Protein AF-A0A7J4V3K1-F1 (afdb_monomer)

Solvent-accessible surface area (backbone atoms only — not comparable to full-atom values): 13451 Å² total; per-residue (Å²): 104,57,49,49,58,25,70,27,52,32,51,39,50,81,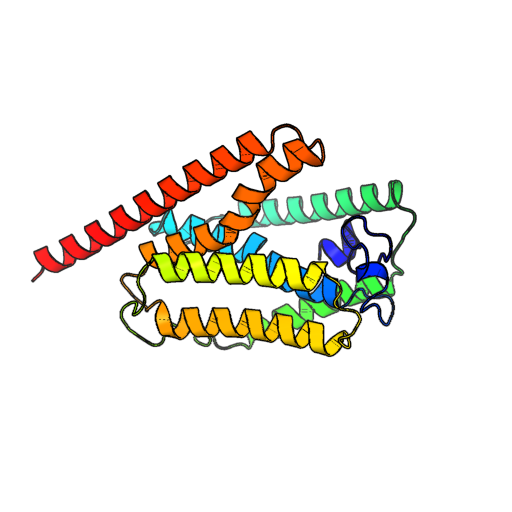36,88,87,42,65,65,32,36,61,47,39,48,54,96,66,27,22,45,46,58,44,52,50,49,50,51,44,43,53,44,61,73,45,48,42,54,54,51,53,47,36,54,75,40,59,84,50,66,89,47,76,90,58,52,79,67,53,47,51,50,52,52,51,50,51,52,51,49,45,51,50,43,27,54,50,40,58,72,77,40,92,71,73,82,54,72,66,55,48,51,47,44,54,49,52,54,52,51,51,52,58,48,58,72,69,51,66,91,63,78,72,50,45,76,35,62,55,46,77,57,63,41,67,59,31,19,49,48,22,28,50,52,44,49,49,48,49,53,56,61,74,59,42,59,74,95,48,59,44,73,56,54,45,48,50,54,49,50,53,53,50,49,53,51,50,48,46,18,65,28,40,19,67,41,94,29,52,42,36,50,35,28,22,55,42,14,42,49,43,54,58,41,63,42,21,44,50,38,26,74,76,67,66,42,78,62,27,44,57,52,19,52,51,52,50,52,50,43,53,50,48,38,53,48,16,45,53,53,53,51,52,55,54,51,54,56,63,77,75,108

Structure (mmCIF, N/CA/C/O backbone):
data_AF-A0A7J4V3K1-F1
#
_entry.id   AF-A0A7J4V3K1-F1
#
loop_
_atom_site.group_PDB
_atom_site.id
_atom_site.type_symbol
_atom_site.label_atom_id
_atom_site.label_alt_id
_atom_site.label_comp_id
_atom_site.label_asym_id
_atom_site.label_entity_id
_atom_site.label_seq_id
_atom_site.pdbx_PDB_ins_code
_atom_site.Cartn_x
_atom_site.Cartn_y
_atom_site.Cartn_z
_atom_site.occupancy
_atom_site.B_iso_or_equiv
_atom_site.auth_seq_id
_atom_site.auth_comp_id
_atom_site.auth_asym_id
_atom_site.auth_atom_id
_atom_site.pdbx_PDB_model_num
ATOM 1 N N . ILE A 1 1 ? -4.363 -1.398 -12.913 1.00 82.38 1 ILE A N 1
ATOM 2 C CA . ILE A 1 1 ? -4.770 -0.626 -14.115 1.00 82.38 1 ILE A CA 1
ATOM 3 C C . ILE A 1 1 ? -3.722 0.437 -14.377 1.00 82.38 1 ILE A C 1
ATOM 5 O O . ILE A 1 1 ? -3.035 0.308 -15.372 1.00 82.38 1 ILE A O 1
ATOM 9 N N . GLU A 1 2 ? -3.541 1.398 -13.469 1.00 88.12 2 GLU A N 1
ATOM 10 C CA . GLU A 1 2 ? -2.523 2.457 -13.564 1.00 88.12 2 GLU A CA 1
ATOM 11 C C . GLU A 1 2 ? -1.124 1.933 -13.934 1.00 88.12 2 GLU A C 1
ATOM 13 O O . GLU A 1 2 ? -0.605 2.293 -14.986 1.00 88.12 2 GLU A O 1
ATOM 18 N N . GLU A 1 3 ? -0.594 0.970 -13.176 1.00 89.56 3 GLU A N 1
ATOM 19 C CA . GLU A 1 3 ? 0.744 0.395 -13.408 1.00 89.56 3 GLU A CA 1
ATOM 20 C C . GLU A 1 3 ? 0.934 -0.333 -14.747 1.00 89.56 3 GLU A C 1
ATOM 22 O O . GLU A 1 3 ? 2.027 -0.355 -15.304 1.00 89.56 3 GLU A O 1
ATOM 27 N N . GLY A 1 4 ? -0.132 -0.920 -15.295 1.00 87.00 4 GLY A N 1
ATOM 28 C CA . GLY A 1 4 ? -0.081 -1.633 -16.576 1.00 87.00 4 GLY A CA 1
ATOM 29 C C . GLY A 1 4 ? -0.433 -0.761 -17.782 1.00 87.00 4 GLY A C 1
ATOM 30 O O . GLY A 1 4 ? -0.307 -1.218 -18.913 1.00 87.00 4 GLY A O 1
ATOM 31 N N . ILE A 1 5 ? -0.927 0.462 -17.562 1.00 86.31 5 ILE A N 1
ATOM 32 C CA . ILE A 1 5 ? -1.447 1.323 -18.634 1.00 86.31 5 ILE A CA 1
ATOM 33 C C . ILE A 1 5 ? -0.758 2.681 -18.645 1.00 86.31 5 ILE A C 1
ATOM 35 O O . ILE A 1 5 ? -0.146 3.039 -19.646 1.00 86.31 5 ILE A O 1
ATOM 39 N N . ALA A 1 6 ? -0.883 3.433 -17.552 1.00 87.25 6 ALA A N 1
ATOM 40 C CA . ALA A 1 6 ? -0.361 4.786 -17.455 1.00 87.25 6 ALA A CA 1
ATOM 41 C C . ALA A 1 6 ? 1.146 4.759 -17.179 1.00 87.25 6 ALA A C 1
ATOM 43 O O . ALA A 1 6 ? 1.929 5.219 -18.003 1.00 87.25 6 ALA A O 1
ATOM 44 N N . VAL A 1 7 ? 1.539 4.160 -16.055 1.00 87.81 7 VAL A N 1
ATOM 45 C CA . VAL A 1 7 ? 2.925 4.150 -15.558 1.00 87.81 7 VAL A CA 1
ATOM 46 C C . VAL A 1 7 ? 3.782 3.129 -16.317 1.00 87.81 7 VAL A C 1
ATOM 48 O O . VAL A 1 7 ? 4.956 3.363 -16.568 1.00 87.81 7 VAL A O 1
ATOM 51 N N . LYS A 1 8 ? 3.177 2.017 -16.761 1.00 91.31 8 LYS A N 1
ATOM 52 C CA . LYS A 1 8 ? 3.811 0.931 -17.540 1.00 91.31 8 LYS A CA 1
ATOM 53 C C . LYS A 1 8 ? 4.915 0.163 -16.790 1.00 91.31 8 LYS A C 1
ATOM 55 O O . LYS A 1 8 ? 5.574 -0.676 -17.402 1.00 91.31 8 LYS A O 1
ATOM 60 N N . SER A 1 9 ? 5.078 0.365 -15.480 1.00 93.56 9 SER A N 1
ATOM 61 C CA . SER A 1 9 ? 6.142 -0.245 -14.661 1.00 93.56 9 SER A CA 1
ATOM 62 C C . SER A 1 9 ? 6.096 -1.782 -14.614 1.00 93.56 9 SER A C 1
ATOM 64 O O . SER A 1 9 ? 7.093 -2.444 -14.324 1.00 93.56 9 SER A O 1
ATOM 66 N N . PHE A 1 10 ? 4.943 -2.385 -14.925 1.00 95.81 10 PHE A N 1
ATOM 67 C CA . PHE A 1 10 ? 4.811 -3.841 -15.030 1.00 95.81 10 PHE A CA 1
ATOM 68 C C . PHE A 1 10 ? 5.542 -4.423 -16.244 1.00 95.81 10 PHE A C 1
ATOM 70 O O . PHE A 1 10 ? 5.866 -5.610 -16.233 1.00 95.81 10 PHE A O 1
ATOM 77 N N . PHE A 1 11 ? 5.802 -3.607 -17.267 1.00 95.50 11 PHE A N 1
ATOM 78 C CA . PHE A 1 11 ? 6.317 -4.053 -18.561 1.00 95.50 11 PHE A CA 1
ATOM 79 C C . PHE A 1 11 ? 7.643 -3.388 -18.946 1.00 95.50 11 PHE A C 1
ATOM 81 O O . PHE A 1 11 ? 8.523 -4.053 -19.504 1.00 95.50 11 PHE A O 1
ATOM 88 N N . ASP A 1 12 ? 7.791 -2.098 -18.624 1.00 94.25 12 ASP A N 1
ATOM 89 C CA . ASP A 1 12 ? 8.990 -1.309 -18.893 1.00 94.25 12 ASP A CA 1
ATOM 90 C C . ASP A 1 12 ? 10.147 -1.779 -17.994 1.00 94.25 12 ASP A C 1
ATOM 92 O O . ASP A 1 12 ? 10.073 -1.591 -16.778 1.00 94.25 12 ASP A O 1
ATOM 96 N N . PRO A 1 13 ? 11.209 -2.409 -18.531 1.00 94.75 13 PRO A N 1
ATOM 97 C CA . PRO A 1 13 ? 12.359 -2.817 -17.724 1.00 94.75 13 PRO A CA 1
ATOM 98 C C . PRO A 1 13 ? 13.195 -1.628 -17.230 1.00 94.75 13 PRO A C 1
ATOM 100 O O . PRO A 1 13 ? 13.975 -1.790 -16.297 1.00 94.75 13 PRO A O 1
ATOM 103 N N . ALA A 1 14 ? 13.046 -0.449 -17.841 1.00 93.81 14 ALA A N 1
ATOM 104 C CA . ALA A 1 14 ? 13.778 0.765 -17.500 1.00 93.81 14 ALA A CA 1
ATOM 105 C C . ALA A 1 14 ? 12.979 1.702 -16.578 1.00 93.81 14 ALA A C 1
ATOM 107 O O . ALA A 1 14 ? 13.373 2.855 -16.385 1.00 93.81 14 ALA A O 1
ATOM 108 N N . TRP A 1 15 ? 11.868 1.231 -15.993 1.00 92.81 15 TRP A N 1
ATOM 109 C CA . TRP A 1 15 ? 11.114 2.024 -15.027 1.00 92.81 15 TRP A CA 1
ATOM 110 C C . TRP A 1 15 ? 12.007 2.434 -13.849 1.00 92.81 15 TRP A C 1
ATOM 112 O O . TRP A 1 15 ? 12.685 1.601 -13.246 1.00 92.81 15 TRP A O 1
ATOM 122 N N . VAL A 1 16 ? 11.984 3.726 -13.513 1.00 90.06 16 VAL A N 1
ATOM 123 C CA . VAL A 1 16 ? 12.954 4.370 -12.608 1.00 90.06 16 VAL A CA 1
ATOM 124 C C . VAL A 1 16 ? 13.034 3.724 -11.219 1.00 90.06 16 VAL A C 1
ATOM 126 O O . VAL A 1 16 ? 14.105 3.708 -10.617 1.00 90.06 16 VAL A O 1
ATOM 129 N N . ASP A 1 17 ? 11.938 3.135 -10.738 1.00 90.88 17 ASP A N 1
ATOM 130 C CA . ASP A 1 17 ? 11.872 2.529 -9.402 1.00 90.88 17 ASP A CA 1
ATOM 131 C C . ASP A 1 17 ? 12.264 1.041 -9.363 1.00 90.88 17 ASP A C 1
ATOM 133 O O . ASP A 1 17 ? 12.324 0.454 -8.283 1.00 90.88 17 ASP A O 1
ATOM 137 N N . LEU A 1 18 ? 12.515 0.399 -10.513 1.00 92.12 18 LEU A N 1
ATOM 138 C CA . LEU A 1 18 ? 12.801 -1.042 -10.556 1.00 92.12 18 LEU A CA 1
ATOM 139 C C . LEU A 1 18 ? 14.194 -1.391 -10.032 1.00 92.12 18 LEU A C 1
ATOM 141 O O . LEU A 1 18 ? 14.367 -2.416 -9.367 1.00 92.12 18 LEU A O 1
ATOM 145 N N . GLY A 1 19 ? 15.205 -0.593 -10.386 1.00 92.50 19 GLY A N 1
ATOM 146 C CA . GLY A 1 19 ? 16.603 -0.983 -10.205 1.00 92.50 19 GLY A CA 1
ATOM 147 C C . GLY A 1 19 ? 16.873 -2.377 -10.791 1.00 92.50 19 GLY A C 1
ATOM 148 O O . GLY A 1 19 ? 16.511 -2.666 -11.930 1.00 92.50 19 GLY A O 1
ATOM 149 N N . ALA A 1 20 ? 17.449 -3.277 -9.988 1.00 93.88 20 ALA A N 1
ATOM 150 C CA . ALA A 1 20 ? 17.756 -4.652 -10.400 1.00 93.88 20 ALA A CA 1
ATOM 151 C C . ALA A 1 20 ? 16.515 -5.499 -10.772 1.00 93.88 20 ALA A C 1
ATOM 153 O O . ALA A 1 20 ? 16.644 -6.508 -11.464 1.00 93.88 20 ALA A O 1
ATOM 154 N N . LEU A 1 21 ? 15.300 -5.096 -10.374 1.00 94.62 21 LEU A N 1
ATOM 155 C CA . LEU A 1 21 ? 14.055 -5.797 -10.727 1.00 94.62 21 LEU A CA 1
ATOM 156 C C . LEU A 1 21 ? 13.664 -5.662 -12.207 1.00 94.62 21 LEU A C 1
ATOM 158 O O . LEU A 1 21 ? 12.779 -6.388 -12.662 1.00 94.62 21 LEU A O 1
ATOM 162 N N . GLY A 1 22 ? 14.306 -4.760 -12.958 1.00 93.50 22 GLY A N 1
ATOM 163 C CA . GLY A 1 22 ? 14.157 -4.682 -14.415 1.00 93.50 22 GLY A CA 1
ATOM 164 C C . GLY A 1 22 ? 14.747 -5.896 -15.138 1.00 93.50 22 GLY A C 1
ATOM 165 O O . GLY A 1 22 ? 14.347 -6.213 -16.257 1.00 93.50 22 GLY A O 1
ATOM 166 N N . GLU A 1 23 ? 15.651 -6.621 -14.478 1.00 94.62 23 GLU A N 1
ATOM 167 C CA . GLU A 1 23 ? 16.253 -7.858 -14.979 1.00 94.62 23 GLU A CA 1
ATOM 168 C C . GLU A 1 23 ? 15.801 -9.062 -14.141 1.00 94.62 23 GLU A C 1
ATOM 170 O O . GLU A 1 23 ? 15.303 -10.064 -14.668 1.00 94.62 23 GLU A O 1
ATOM 175 N N . TYR A 1 24 ? 15.909 -8.955 -12.813 1.00 95.88 24 TYR A N 1
ATOM 176 C CA . TYR A 1 24 ? 15.536 -10.018 -11.890 1.00 95.88 24 TYR A CA 1
ATOM 177 C C . TYR A 1 24 ? 14.020 -10.238 -11.846 1.00 95.88 24 TYR A C 1
ATOM 179 O O . TYR A 1 24 ? 13.236 -9.383 -11.436 1.00 95.88 24 TYR A O 1
ATOM 187 N N . GLY A 1 25 ? 13.599 -11.452 -12.202 1.00 94.25 25 GLY A N 1
ATOM 188 C CA . GLY A 1 25 ? 12.188 -11.830 -12.196 1.00 94.25 25 GLY A CA 1
ATOM 189 C C . GLY A 1 25 ? 11.398 -11.321 -13.394 1.00 94.25 25 GLY A C 1
ATOM 190 O O . GLY A 1 25 ? 10.164 -11.343 -13.363 1.00 94.25 25 GLY A O 1
ATOM 191 N N . ARG A 1 26 ? 12.091 -10.907 -14.458 1.00 95.75 26 ARG A N 1
ATOM 192 C CA . ARG A 1 26 ? 11.467 -10.552 -15.723 1.00 95.75 26 ARG A CA 1
ATOM 193 C C . ARG A 1 26 ? 11.243 -11.785 -16.600 1.00 95.75 26 ARG A C 1
ATOM 195 O O . ARG A 1 26 ? 12.179 -12.501 -16.940 1.00 95.75 26 ARG A O 1
ATOM 202 N N . LEU A 1 27 ? 9.994 -12.036 -16.992 1.00 96.69 27 LEU A N 1
ATOM 203 C CA . LEU A 1 27 ? 9.629 -13.146 -17.884 1.00 96.69 27 LEU A CA 1
ATOM 204 C C . LEU A 1 27 ? 8.417 -12.763 -18.739 1.00 96.69 27 LEU A C 1
ATOM 206 O O . LEU A 1 27 ? 7.484 -12.148 -18.232 1.00 96.69 27 LEU A O 1
ATOM 210 N N . PHE A 1 28 ? 8.413 -13.139 -20.022 1.00 95.00 28 PHE A N 1
ATOM 211 C CA . PHE A 1 28 ? 7.363 -12.762 -20.989 1.00 95.00 28 PHE A CA 1
ATOM 212 C C . PHE A 1 28 ? 7.085 -11.257 -21.024 1.00 95.00 28 PHE A C 1
ATOM 214 O O . PHE A 1 28 ? 5.944 -10.821 -21.109 1.00 95.00 28 PHE A O 1
ATOM 221 N N . GLU A 1 29 ? 8.153 -10.473 -20.922 1.00 95.00 29 GLU A N 1
ATOM 222 C CA . GLU A 1 29 ? 8.091 -9.016 -20.873 1.00 95.00 29 GLU A CA 1
ATOM 223 C C . GLU A 1 29 ? 7.407 -8.396 -19.653 1.00 95.00 29 GLU A C 1
ATOM 225 O O . GLU A 1 29 ? 7.115 -7.207 -19.656 1.00 95.00 29 GLU A O 1
ATOM 230 N N . VAL A 1 30 ? 7.208 -9.178 -18.591 1.00 96.06 30 VAL A N 1
ATOM 231 C CA . VAL A 1 30 ? 6.605 -8.716 -17.340 1.00 96.06 30 VAL A CA 1
ATOM 232 C C . VAL A 1 30 ? 7.632 -8.746 -16.218 1.00 96.06 30 VAL A C 1
ATOM 234 O O . VAL A 1 30 ? 8.289 -9.767 -16.003 1.00 96.06 30 VAL A O 1
ATOM 237 N N . ASN A 1 31 ? 7.721 -7.655 -15.463 1.00 96.69 31 ASN A N 1
ATOM 238 C CA . ASN A 1 31 ? 8.520 -7.541 -14.245 1.00 96.69 31 ASN A CA 1
ATOM 239 C C . ASN A 1 31 ? 7.750 -8.216 -13.093 1.00 96.69 31 ASN A C 1
ATOM 241 O O . ASN A 1 31 ? 7.019 -7.551 -12.358 1.00 96.69 31 ASN A O 1
ATOM 245 N N . TRP A 1 32 ? 7.806 -9.548 -12.962 1.00 96.88 32 TRP A N 1
ATOM 246 C CA . TRP A 1 32 ? 6.853 -10.301 -12.127 1.00 96.88 32 TRP A CA 1
ATOM 247 C C . TRP A 1 32 ? 6.971 -10.024 -10.632 1.00 96.88 32 TRP A C 1
ATOM 249 O O . TRP A 1 32 ? 5.950 -9.857 -9.965 1.00 96.88 32 TRP A O 1
ATOM 259 N N . VAL A 1 33 ? 8.195 -9.977 -10.101 1.00 96.75 33 VAL A N 1
ATOM 260 C CA . VAL A 1 33 ? 8.427 -9.725 -8.667 1.00 96.75 33 VAL A CA 1
ATOM 261 C C . VAL A 1 33 ? 7.880 -8.350 -8.293 1.00 96.75 33 VAL A C 1
ATOM 263 O O . VAL A 1 3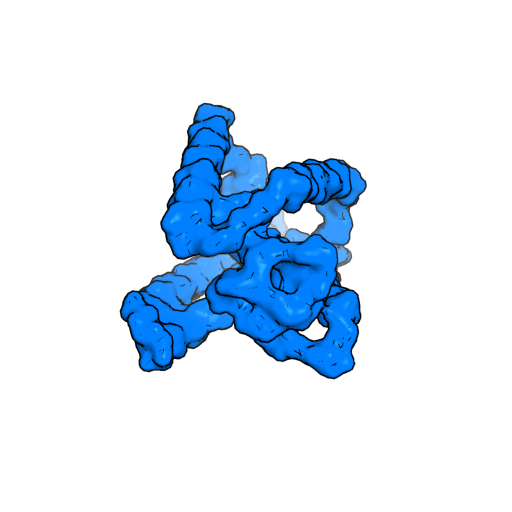3 ? 7.098 -8.236 -7.3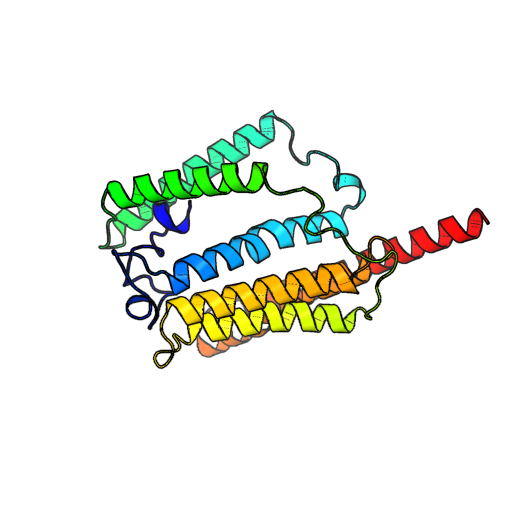48 1.00 96.75 33 VAL A O 1
ATOM 266 N N . TRP A 1 34 ? 8.204 -7.341 -9.105 1.00 96.88 34 TRP A N 1
ATOM 267 C CA . TRP A 1 34 ? 7.673 -5.987 -8.991 1.00 96.88 34 TRP A CA 1
ATOM 268 C C . TRP A 1 34 ? 6.148 -5.957 -9.103 1.00 96.88 34 TRP A C 1
ATOM 270 O O . TRP A 1 34 ? 5.478 -5.493 -8.188 1.00 96.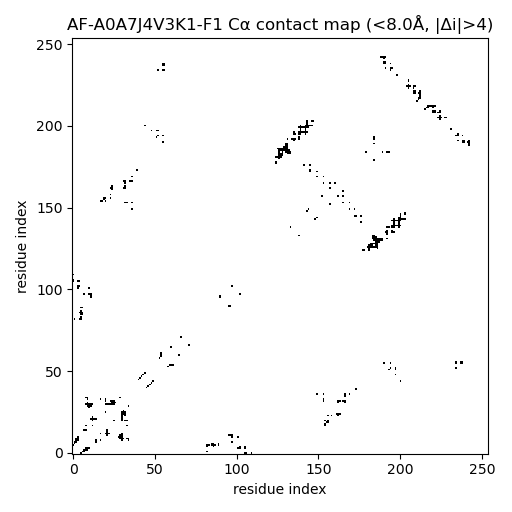88 34 TRP A O 1
ATOM 280 N N . SER A 1 35 ? 5.582 -6.529 -10.168 1.00 96.38 35 SER A N 1
ATOM 281 C CA . SER A 1 35 ? 4.139 -6.494 -10.445 1.00 96.38 35 SER A CA 1
ATOM 282 C C . SER A 1 35 ? 3.313 -7.107 -9.316 1.00 96.38 35 SER A C 1
ATOM 284 O O . SER A 1 35 ? 2.273 -6.573 -8.917 1.00 96.38 35 SER A O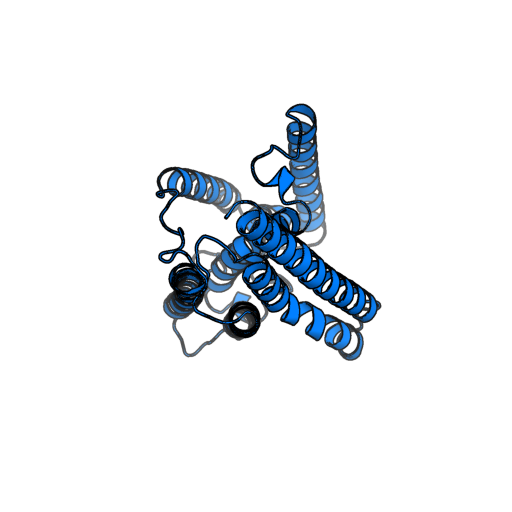 1
ATOM 286 N N . VAL A 1 36 ? 3.781 -8.231 -8.769 1.00 96.31 36 VAL A N 1
ATOM 287 C CA . VAL A 1 36 ? 3.129 -8.899 -7.644 1.00 96.31 36 VAL A CA 1
ATOM 288 C C . VAL A 1 36 ? 3.254 -8.074 -6.366 1.00 96.31 36 VAL A C 1
ATOM 290 O O . VAL A 1 36 ? 2.250 -7.858 -5.680 1.00 96.31 36 VAL A O 1
ATOM 293 N N . TRP A 1 37 ? 4.459 -7.599 -6.046 1.00 96.19 37 TRP A N 1
ATOM 294 C CA . TRP A 1 37 ? 4.686 -6.798 -4.849 1.00 96.19 37 TRP A CA 1
ATOM 295 C C . TRP A 1 37 ? 3.894 -5.487 -4.883 1.00 96.19 37 TRP A C 1
ATOM 297 O O . TRP A 1 37 ? 3.192 -5.194 -3.919 1.00 96.19 37 TRP A O 1
ATOM 307 N N . LEU A 1 38 ? 3.895 -4.757 -6.003 1.00 95.50 38 LEU A N 1
ATOM 308 C CA . LEU A 1 38 ? 3.111 -3.530 -6.174 1.00 95.50 38 LEU A CA 1
ATOM 309 C C . LEU A 1 38 ? 1.608 -3.777 -6.098 1.00 95.50 38 LEU A C 1
ATOM 311 O O . LEU A 1 38 ? 0.874 -2.969 -5.535 1.00 95.50 38 LEU A O 1
ATOM 315 N N . THR A 1 39 ? 1.126 -4.913 -6.604 1.00 95.81 39 THR A N 1
ATOM 316 C CA . THR A 1 39 ? -0.290 -5.274 -6.453 1.00 95.81 39 THR A CA 1
ATOM 317 C C . THR A 1 39 ? -0.653 -5.451 -4.975 1.00 95.81 39 THR A C 1
ATOM 319 O O . THR A 1 39 ? -1.664 -4.907 -4.520 1.00 95.81 39 THR A O 1
ATOM 322 N N . ILE A 1 40 ? 0.184 -6.155 -4.199 1.00 95.25 40 ILE A N 1
ATOM 323 C CA . ILE A 1 40 ? 0.020 -6.266 -2.739 1.00 95.25 40 ILE A CA 1
ATOM 324 C C . ILE A 1 40 ? 0.083 -4.873 -2.106 1.00 95.25 40 ILE A C 1
ATOM 326 O O . ILE A 1 40 ? -0.816 -4.502 -1.346 1.00 95.25 40 ILE A O 1
ATOM 330 N N . PHE A 1 41 ? 1.100 -4.091 -2.461 1.00 95.56 41 PHE A N 1
ATOM 331 C CA . PHE A 1 41 ? 1.349 -2.754 -1.950 1.00 95.56 41 PHE A CA 1
ATOM 332 C C . PHE A 1 41 ? 0.138 -1.840 -2.137 1.00 95.56 41 PHE A C 1
ATOM 334 O O . PHE A 1 41 ? -0.392 -1.335 -1.153 1.00 95.56 41 PHE A O 1
ATOM 341 N N . HIS A 1 42 ? -0.381 -1.682 -3.355 1.00 95.31 42 HIS A N 1
ATOM 342 C CA . HIS A 1 42 ? -1.541 -0.826 -3.609 1.00 95.31 42 HIS A CA 1
ATOM 343 C C . HIS A 1 42 ? -2.808 -1.344 -2.933 1.00 95.31 42 HIS A C 1
ATOM 345 O O . HIS A 1 42 ? -3.587 -0.554 -2.393 1.00 95.31 42 HIS A O 1
ATOM 351 N N . SER A 1 43 ? -3.011 -2.667 -2.900 1.00 94.19 43 SER A N 1
ATOM 352 C CA . SER A 1 43 ? -4.162 -3.247 -2.201 1.00 94.19 43 SER A CA 1
ATOM 353 C C . SER A 1 43 ? -4.150 -2.914 -0.704 1.00 94.19 43 SER A C 1
ATOM 355 O O . SER A 1 43 ? -5.196 -2.613 -0.121 1.00 94.19 43 SER A O 1
ATOM 357 N N . MET A 1 44 ? -2.966 -2.909 -0.085 1.00 94.44 44 MET A N 1
ATOM 358 C CA . MET A 1 44 ? -2.781 -2.663 1.339 1.00 94.44 44 MET A CA 1
ATOM 359 C C . MET A 1 44 ? -2.713 -1.166 1.659 1.00 94.44 44 MET A C 1
ATOM 361 O O . MET A 1 44 ? -3.494 -0.685 2.475 1.00 94.44 44 MET A O 1
ATOM 365 N N . ILE A 1 45 ? -1.796 -0.441 1.021 1.00 94.62 45 ILE A N 1
ATOM 366 C CA . ILE A 1 45 ? -1.389 0.930 1.353 1.00 94.62 45 ILE A CA 1
ATOM 367 C C . ILE A 1 45 ? -2.281 1.969 0.684 1.00 94.62 45 ILE A C 1
ATOM 369 O O . ILE A 1 45 ? -2.711 2.903 1.349 1.00 94.62 45 ILE A O 1
ATOM 373 N N . SER A 1 46 ? -2.587 1.815 -0.605 1.00 93.00 46 SER A N 1
ATOM 374 C CA . SER A 1 46 ? -3.347 2.825 -1.360 1.00 93.00 46 SER A CA 1
ATOM 375 C C . SER A 1 46 ? -4.863 2.652 -1.235 1.00 93.00 46 SER A C 1
ATOM 377 O O . SER A 1 46 ? -5.606 3.602 -1.461 1.00 93.00 46 SER A O 1
ATOM 379 N N . ILE A 1 47 ? -5.334 1.454 -0.870 1.00 94.12 47 ILE A N 1
ATOM 380 C CA . ILE A 1 47 ? -6.768 1.132 -0.806 1.00 94.12 47 ILE A CA 1
ATOM 381 C C . ILE A 1 47 ? -7.200 0.801 0.624 1.00 94.12 47 ILE A C 1
ATOM 383 O O . ILE A 1 47 ? -7.952 1.557 1.243 1.00 94.12 47 ILE A O 1
ATOM 387 N N . SER A 1 48 ? -6.740 -0.328 1.170 1.00 94.88 48 SER A N 1
ATOM 388 C CA . SER A 1 48 ? -7.265 -0.846 2.441 1.00 94.88 48 SER A CA 1
ATOM 389 C C . SER A 1 48 ? -6.945 0.065 3.625 1.00 94.88 48 SER A C 1
ATOM 391 O O . SER A 1 48 ? -7.785 0.260 4.505 1.00 94.88 48 SER A O 1
ATOM 393 N N . LEU A 1 49 ? -5.744 0.640 3.652 1.00 96.62 49 LEU A N 1
ATOM 394 C CA . LEU A 1 49 ? -5.283 1.476 4.749 1.00 96.62 49 LEU A CA 1
ATOM 395 C C . LEU A 1 49 ? -6.043 2.816 4.851 1.00 96.62 49 LEU A C 1
ATOM 397 O O . LEU A 1 49 ? -6.537 3.097 5.946 1.00 96.62 49 LEU A O 1
ATOM 401 N N . PRO A 1 50 ? -6.242 3.605 3.773 1.00 95.25 50 PRO A N 1
ATOM 402 C CA . PRO A 1 50 ? -7.100 4.788 3.806 1.00 95.25 50 PRO A CA 1
ATOM 403 C C . PRO A 1 50 ? -8.527 4.478 4.256 1.00 95.25 50 PRO A C 1
ATOM 405 O O . PRO A 1 50 ? -9.072 5.196 5.093 1.00 95.25 50 PRO A O 1
ATOM 408 N N . ILE A 1 51 ? -9.118 3.378 3.773 1.00 95.00 51 ILE A N 1
ATOM 409 C CA . ILE A 1 51 ? -10.462 2.944 4.186 1.00 95.00 51 ILE A CA 1
ATOM 410 C C . ILE A 1 51 ? -10.488 2.625 5.688 1.00 95.00 51 ILE A C 1
ATOM 412 O O . ILE A 1 51 ? -11.391 3.064 6.406 1.00 95.00 51 ILE A O 1
ATOM 416 N N . LEU A 1 52 ? -9.481 1.901 6.188 1.00 95.38 52 LEU A N 1
ATOM 417 C CA . LEU A 1 52 ? -9.343 1.588 7.610 1.00 95.38 52 LEU A CA 1
ATOM 418 C C . LEU A 1 52 ? -9.212 2.861 8.456 1.00 95.38 52 LEU A C 1
ATOM 420 O O . LEU A 1 52 ? -9.929 3.015 9.446 1.00 95.38 52 LEU A O 1
ATOM 424 N N . MET A 1 53 ? -8.319 3.775 8.072 1.00 96.50 53 MET A N 1
ATOM 425 C CA . MET A 1 53 ? -8.091 5.038 8.777 1.00 96.50 53 MET A CA 1
ATOM 426 C C . MET A 1 53 ? -9.342 5.921 8.771 1.00 96.50 53 MET A C 1
ATOM 428 O O . MET A 1 53 ? -9.703 6.470 9.813 1.00 96.50 53 MET A O 1
ATOM 432 N N . LEU A 1 54 ? -10.060 5.996 7.647 1.00 95.69 54 LEU A N 1
ATOM 433 C CA . LEU A 1 54 ? -11.327 6.717 7.550 1.00 95.69 54 LEU A CA 1
ATOM 434 C C . LEU A 1 54 ? -12.383 6.116 8.485 1.00 95.69 54 LEU A C 1
ATOM 436 O O . LEU A 1 54 ? -13.032 6.845 9.234 1.00 95.69 54 LEU A O 1
ATOM 440 N N . GLY A 1 55 ? -12.517 4.787 8.508 1.00 94.31 55 GLY A N 1
ATOM 441 C CA . GLY A 1 55 ? -13.431 4.089 9.414 1.00 94.31 55 GLY A CA 1
ATOM 442 C C . GLY A 1 55 ? -13.059 4.238 10.894 1.00 94.31 55 GLY A C 1
ATOM 443 O O . GLY A 1 55 ? -13.919 4.110 11.771 1.00 94.31 55 GLY A O 1
ATOM 444 N N . LEU A 1 56 ? -11.791 4.504 11.209 1.00 95.00 56 LEU A N 1
ATOM 445 C CA . LEU A 1 56 ? -11.343 4.838 12.561 1.00 95.00 56 LEU A CA 1
ATOM 446 C C . LEU A 1 56 ? -11.631 6.298 12.920 1.00 95.00 56 LEU A C 1
ATOM 448 O O . LEU A 1 56 ? -11.995 6.551 14.062 1.00 95.00 56 LEU A O 1
ATOM 452 N N . TRP A 1 57 ? -11.531 7.234 11.976 1.00 95.19 57 TRP A N 1
ATOM 453 C CA . TRP A 1 57 ? -11.874 8.644 12.188 1.00 95.19 57 TRP A CA 1
ATOM 454 C C . TRP A 1 57 ? -13.380 8.871 12.321 1.00 95.19 57 TRP A C 1
ATOM 456 O O . TRP A 1 57 ? -13.835 9.520 13.271 1.00 95.19 57 TRP A O 1
ATOM 466 N N . TYR A 1 58 ? -14.151 8.262 11.422 1.00 92.88 58 TYR A N 1
ATOM 467 C CA . TYR A 1 58 ? -15.595 8.431 11.295 1.00 92.88 58 TYR A CA 1
ATOM 468 C C . TYR A 1 58 ? -16.319 7.076 11.379 1.00 92.88 58 TYR A C 1
ATOM 470 O O . TYR A 1 58 ? -16.816 6.575 10.370 1.00 92.88 58 TYR A O 1
ATOM 478 N N . PRO A 1 59 ? -16.442 6.463 12.576 1.00 88.75 59 PRO A N 1
ATOM 479 C CA . PRO A 1 59 ? -17.082 5.156 12.739 1.00 88.75 59 PRO A CA 1
ATOM 480 C C . PRO A 1 59 ? -18.508 5.074 12.186 1.00 88.75 59 PRO A C 1
ATOM 482 O O . PRO A 1 59 ? -18.910 4.011 11.720 1.00 88.75 59 PRO A O 1
ATOM 485 N N . ARG A 1 60 ? -19.247 6.193 12.193 1.00 88.38 60 ARG A N 1
ATOM 486 C CA . ARG A 1 60 ? -20.601 6.290 11.628 1.00 88.38 60 ARG A CA 1
ATOM 487 C C . ARG A 1 60 ? -20.645 5.947 10.135 1.00 88.38 60 ARG A C 1
ATOM 489 O O . ARG A 1 60 ? -21.618 5.365 9.686 1.00 88.38 60 ARG A O 1
ATOM 496 N N . LEU A 1 61 ? -19.579 6.237 9.389 1.00 89.38 61 LEU A N 1
ATOM 497 C CA . LEU A 1 61 ? -19.535 6.043 7.938 1.00 89.38 61 LEU A CA 1
ATOM 498 C C . LEU A 1 61 ? -19.145 4.616 7.513 1.00 89.38 61 LEU A C 1
ATOM 500 O O . LEU A 1 61 ? -19.132 4.327 6.324 1.00 89.38 61 LEU A O 1
ATOM 504 N N . ARG A 1 62 ? -18.823 3.701 8.444 1.00 83.88 62 ARG A N 1
ATOM 505 C CA . ARG A 1 62 ? -18.275 2.364 8.111 1.00 83.88 62 ARG A CA 1
ATOM 506 C C . ARG A 1 62 ? -19.176 1.512 7.218 1.00 83.88 62 ARG A C 1
ATOM 508 O O . ARG A 1 62 ? -18.662 0.708 6.450 1.00 83.88 62 ARG A O 1
ATOM 515 N N . ASN A 1 63 ? -20.489 1.672 7.351 1.00 84.75 63 ASN A N 1
ATOM 516 C CA . ASN A 1 63 ? -21.490 0.897 6.614 1.00 84.75 63 ASN A CA 1
ATOM 517 C C . ASN A 1 63 ? -22.316 1.777 5.664 1.00 84.75 63 ASN A C 1
ATOM 519 O O . ASN A 1 63 ? -23.345 1.336 5.156 1.00 84.75 63 ASN A O 1
ATOM 523 N N . GLU A 1 64 ? -21.890 3.022 5.446 1.00 88.44 64 GLU A N 1
ATOM 524 C CA . GLU A 1 64 ? -22.596 3.988 4.610 1.00 88.44 64 GLU A CA 1
ATOM 525 C C . GLU A 1 64 ? -21.802 4.249 3.325 1.00 88.44 64 GLU A C 1
ATOM 527 O O . GLU A 1 64 ? -20.569 4.242 3.311 1.00 88.44 64 GLU A O 1
ATOM 532 N N . SER A 1 65 ? -22.508 4.495 2.220 1.00 88.94 65 SER A N 1
ATOM 533 C CA . SER A 1 65 ? -21.857 4.964 0.997 1.00 88.94 65 SER A CA 1
ATOM 534 C C . SER A 1 65 ? -21.372 6.392 1.213 1.00 88.94 65 SER A C 1
ATOM 536 O O . SER A 1 65 ? -22.186 7.298 1.368 1.00 88.94 65 SER A O 1
ATOM 538 N N . ILE A 1 66 ? -20.053 6.596 1.191 1.00 90.44 66 ILE A N 1
ATOM 539 C CA . ILE A 1 66 ? -19.439 7.924 1.364 1.00 90.44 66 ILE A CA 1
ATOM 540 C C . ILE A 1 66 ? -19.849 8.864 0.224 1.00 90.44 66 ILE A C 1
ATOM 542 O O . ILE A 1 66 ? -20.081 10.050 0.437 1.00 90.44 66 ILE A O 1
ATOM 546 N N . LEU A 1 67 ? -19.936 8.326 -0.994 1.00 93.00 67 LEU A N 1
ATOM 547 C CA . LEU A 1 67 ? -20.303 9.079 -2.186 1.00 93.00 67 LEU A CA 1
ATOM 548 C C . LEU A 1 67 ? -21.744 8.777 -2.585 1.00 93.00 67 LEU A C 1
ATOM 550 O O . LEU A 1 67 ? -22.195 7.628 -2.578 1.00 93.00 67 LEU A O 1
ATOM 554 N N . THR A 1 68 ? -22.458 9.810 -3.018 1.00 94.81 68 THR A N 1
ATOM 555 C CA . THR A 1 68 ? -23.710 9.638 -3.759 1.00 94.81 68 THR A CA 1
ATOM 556 C C . THR A 1 68 ? -23.435 9.007 -5.128 1.00 94.81 68 THR A C 1
ATOM 558 O O . THR A 1 68 ? -22.327 9.085 -5.662 1.00 94.81 68 THR A O 1
ATOM 561 N N . LYS A 1 69 ? -24.462 8.437 -5.771 1.00 94.62 69 LYS A N 1
ATOM 562 C CA . LYS A 1 69 ? -24.339 7.865 -7.128 1.00 94.62 69 LYS A CA 1
ATOM 563 C C . LYS A 1 69 ? -23.806 8.875 -8.158 1.00 94.62 69 LYS A C 1
ATOM 565 O O . LYS A 1 69 ? -23.101 8.495 -9.088 1.00 94.62 69 LYS A O 1
ATOM 570 N N . GLY A 1 70 ? -24.160 10.157 -8.018 1.00 96.94 70 GLY A N 1
ATOM 571 C CA . GLY A 1 70 ? -23.661 11.233 -8.881 1.00 96.94 70 GLY A CA 1
ATOM 572 C C . GLY A 1 70 ? -22.167 11.483 -8.682 1.00 96.94 70 GLY A C 1
ATOM 573 O O . GLY A 1 70 ? -21.413 11.457 -9.650 1.00 96.94 70 GLY A O 1
ATOM 574 N N . GLN A 1 71 ? -21.739 11.633 -7.427 1.00 96.69 71 GLN A N 1
ATOM 575 C CA . GLN A 1 71 ? -20.329 11.824 -7.074 1.00 96.69 71 GLN A CA 1
ATOM 576 C C . GLN A 1 71 ? -19.471 10.618 -7.461 1.00 96.69 71 GLN A C 1
ATOM 578 O O . GLN A 1 71 ? -18.380 10.796 -7.983 1.00 96.69 71 GLN A O 1
ATOM 583 N N . PHE A 1 72 ? -19.974 9.395 -7.279 1.00 94.94 72 PHE A N 1
ATOM 584 C CA . PHE A 1 72 ? -19.254 8.188 -7.682 1.00 94.94 72 PHE A CA 1
ATOM 585 C C . PHE A 1 72 ? -18.999 8.150 -9.196 1.00 94.94 72 PHE A C 1
ATOM 587 O O . PHE A 1 72 ? -17.891 7.843 -9.626 1.00 94.94 72 PHE A O 1
ATOM 594 N N . ARG A 1 73 ? -19.995 8.527 -10.014 1.00 96.69 73 ARG A N 1
ATOM 595 C CA . ARG A 1 73 ? -19.807 8.657 -11.469 1.00 96.69 73 ARG A CA 1
ATOM 596 C C . ARG A 1 73 ? -18.779 9.729 -11.818 1.00 96.69 73 ARG A C 1
ATOM 598 O O . ARG A 1 73 ? -17.940 9.484 -12.674 1.00 96.69 73 ARG A O 1
ATOM 605 N N . LEU A 1 74 ? -18.824 10.881 -11.146 1.00 97.25 74 LEU A N 1
ATOM 606 C CA . LEU A 1 74 ? -17.845 11.951 -11.346 1.00 97.25 74 LEU A CA 1
ATOM 607 C C . LEU A 1 74 ? -16.420 11.480 -11.030 1.00 97.25 74 LEU A C 1
ATOM 609 O O . LEU A 1 74 ? -15.536 11.668 -11.855 1.00 97.25 74 LEU A O 1
ATOM 613 N N . VAL A 1 75 ? -16.206 10.820 -9.887 1.00 95.44 75 VAL A N 1
ATOM 614 C CA . VAL A 1 75 ? -14.903 10.234 -9.526 1.00 95.44 75 VAL A CA 1
ATOM 615 C C . VAL A 1 75 ? -14.459 9.208 -10.569 1.00 95.44 75 VAL A C 1
ATOM 617 O O . VAL A 1 75 ? -13.295 9.200 -10.950 1.00 95.44 75 VAL A O 1
ATOM 620 N N . GLY A 1 76 ? -15.382 8.394 -11.090 1.00 94.50 76 GLY A N 1
ATOM 621 C CA . GLY A 1 76 ? -15.097 7.473 -12.191 1.00 94.50 76 GLY A CA 1
ATOM 622 C C . GLY A 1 76 ? -14.626 8.182 -13.465 1.00 94.50 76 GLY A C 1
ATOM 623 O O . GLY A 1 76 ? -13.652 7.749 -14.072 1.00 94.50 76 GLY A O 1
ATOM 624 N N . TYR A 1 77 ? -15.267 9.288 -13.856 1.00 96.44 77 TYR A N 1
ATOM 625 C CA . TYR A 1 77 ? -14.820 10.081 -15.006 1.00 96.44 77 TYR A CA 1
ATOM 626 C C . TYR A 1 77 ? -13.465 10.742 -14.763 1.00 96.44 77 TYR A C 1
ATOM 628 O O . TYR A 1 77 ? -12.612 10.688 -15.642 1.00 96.44 77 TYR A O 1
ATOM 636 N N . LEU A 1 78 ? -13.246 11.314 -13.575 1.00 96.06 78 LEU A N 1
ATOM 637 C CA . LEU A 1 78 ? -11.956 11.897 -13.203 1.00 96.06 78 LEU A CA 1
ATOM 638 C C . LEU A 1 78 ? -10.843 10.850 -13.247 1.00 96.06 78 LEU A C 1
ATOM 640 O O . LEU A 1 78 ? -9.793 11.129 -13.804 1.00 96.06 78 LEU A O 1
ATOM 644 N N . PHE A 1 79 ? -11.096 9.636 -12.755 1.00 92.88 79 PHE A N 1
ATOM 645 C CA . PHE A 1 79 ? -10.150 8.525 -12.846 1.00 92.88 79 PHE A CA 1
ATOM 646 C C . PHE A 1 79 ? -9.811 8.161 -14.299 1.00 92.88 79 PHE A C 1
ATOM 648 O O . PHE A 1 79 ? -8.651 7.955 -14.629 1.00 92.88 79 PHE A O 1
ATOM 655 N N . VAL A 1 80 ? -10.801 8.106 -15.197 1.00 93.00 80 VAL A N 1
ATOM 656 C CA . VAL A 1 80 ? -10.541 7.824 -16.621 1.00 93.00 80 VAL A CA 1
ATOM 657 C C . VAL A 1 80 ? -9.731 8.946 -17.275 1.00 93.00 80 VAL A C 1
ATOM 659 O O . VAL A 1 80 ? -8.808 8.659 -18.035 1.00 93.00 80 VAL A O 1
ATOM 662 N N . ILE A 1 81 ? -10.064 10.206 -16.981 1.00 94.62 81 ILE A N 1
ATOM 663 C CA . ILE A 1 81 ? -9.334 11.377 -17.487 1.00 94.62 81 ILE A CA 1
ATOM 664 C C . ILE A 1 81 ? -7.890 11.358 -16.986 1.00 94.62 81 ILE A C 1
ATOM 666 O O . ILE A 1 81 ? -6.980 11.556 -17.783 1.00 94.62 81 ILE A O 1
ATOM 670 N N . ASP A 1 82 ? -7.687 11.081 -15.700 1.00 92.75 82 ASP A N 1
ATOM 671 C CA . ASP A 1 82 ? -6.374 10.985 -15.067 1.00 92.75 82 ASP A CA 1
ATOM 672 C C . ASP A 1 82 ? -5.514 9.894 -15.719 1.00 92.75 82 ASP A C 1
ATOM 674 O O . ASP A 1 82 ? -4.418 10.173 -16.198 1.00 92.75 82 ASP A O 1
ATOM 678 N N . ILE A 1 83 ? -6.054 8.683 -15.890 1.00 91.06 83 ILE A N 1
ATOM 679 C CA . ILE A 1 83 ? -5.351 7.590 -16.578 1.00 91.06 83 ILE A CA 1
ATOM 680 C C . ILE A 1 83 ? -5.011 7.956 -18.027 1.00 91.06 83 ILE A C 1
ATOM 682 O O . ILE A 1 83 ? -3.903 7.672 -18.480 1.00 91.06 83 ILE A O 1
ATOM 686 N N . ALA A 1 84 ? -5.937 8.578 -18.764 1.00 90.38 84 ALA A N 1
ATOM 687 C CA . ALA A 1 84 ? -5.696 8.987 -20.146 1.00 90.38 84 ALA A CA 1
ATOM 688 C C . ALA A 1 84 ? -4.618 10.078 -20.239 1.00 90.38 84 ALA A C 1
ATOM 690 O O . ALA A 1 84 ? -3.745 10.011 -21.105 1.00 90.38 84 ALA A O 1
ATOM 691 N N . PHE A 1 85 ? -4.660 11.053 -19.331 1.00 91.62 85 PHE A N 1
ATOM 692 C CA . PHE A 1 85 ? -3.674 12.122 -19.241 1.00 91.62 85 PHE A CA 1
ATOM 693 C C . PHE A 1 85 ? -2.288 11.573 -18.892 1.00 91.62 85 PHE A C 1
ATOM 695 O O . PHE A 1 85 ? -1.327 11.859 -19.604 1.00 91.62 85 PHE A O 1
ATOM 702 N N . CYS A 1 86 ? -2.186 10.732 -17.861 1.00 89.31 86 CYS A N 1
ATOM 703 C CA . CYS A 1 86 ? -0.931 10.105 -17.458 1.00 89.31 86 CYS A CA 1
ATOM 704 C C . CYS A 1 86 ? -0.371 9.205 -18.564 1.00 89.31 86 CYS A C 1
ATOM 706 O O . CYS A 1 86 ? 0.811 9.296 -18.875 1.00 89.31 86 CYS A O 1
ATOM 708 N N . ALA A 1 87 ? -1.204 8.393 -19.224 1.00 86.44 87 ALA A N 1
ATOM 709 C CA . ALA A 1 87 ? -0.761 7.572 -20.351 1.00 86.44 87 ALA A CA 1
ATOM 710 C C . ALA A 1 87 ? -0.225 8.426 -21.511 1.00 86.44 87 ALA A C 1
ATOM 712 O O . ALA A 1 87 ? 0.834 8.121 -22.056 1.00 86.44 87 ALA A O 1
ATOM 713 N N . PHE A 1 88 ? -0.911 9.519 -21.866 1.00 87.06 88 PHE A N 1
ATOM 714 C CA . PHE A 1 88 ? -0.428 10.457 -22.883 1.00 87.06 88 PHE A CA 1
ATOM 715 C C . PHE A 1 88 ? 0.912 11.092 -22.484 1.00 87.06 88 PHE A C 1
ATOM 717 O O . PHE A 1 88 ? 1.846 11.122 -23.288 1.00 87.06 88 PHE A O 1
ATOM 724 N N . LEU A 1 89 ? 1.026 11.556 -21.236 1.00 87.62 89 LEU A N 1
ATOM 725 C CA . LEU A 1 89 ? 2.249 12.155 -20.714 1.00 87.62 89 LEU A CA 1
ATOM 726 C C . LEU A 1 89 ? 3.410 11.155 -20.761 1.00 87.62 89 LEU A C 1
ATOM 728 O O . LEU A 1 89 ? 4.448 11.471 -21.330 1.00 87.62 89 LEU A O 1
ATOM 732 N N . PHE A 1 90 ? 3.222 9.940 -20.239 1.00 84.94 90 PHE A N 1
ATOM 733 C CA . PHE A 1 90 ? 4.264 8.913 -20.171 1.00 84.94 90 PHE A CA 1
ATOM 734 C C . PHE A 1 90 ? 4.652 8.327 -21.530 1.00 84.94 90 PHE A C 1
ATOM 736 O O . PHE A 1 90 ? 5.790 7.900 -21.688 1.00 84.94 90 PHE A O 1
ATOM 743 N N . ILE A 1 91 ? 3.758 8.316 -22.521 1.00 83.56 91 ILE A N 1
ATOM 744 C CA . ILE A 1 91 ? 4.133 8.016 -23.914 1.00 83.56 91 ILE A CA 1
ATOM 745 C C . ILE A 1 91 ? 4.993 9.146 -24.499 1.00 83.56 91 ILE A C 1
ATOM 747 O O . ILE A 1 91 ? 5.860 8.891 -25.325 1.00 83.56 91 ILE A O 1
ATOM 751 N N . SER A 1 92 ? 4.776 10.391 -24.068 1.00 81.62 92 SER A N 1
ATOM 752 C CA . SER A 1 92 ? 5.498 11.556 -24.598 1.00 81.62 92 SER A CA 1
ATOM 753 C C . SER A 1 92 ? 6.898 11.736 -24.006 1.00 81.62 92 SER A C 1
ATOM 755 O O . SER A 1 92 ? 7.726 12.402 -24.622 1.00 81.62 92 SER A O 1
ATOM 757 N N . ILE A 1 93 ? 7.157 11.192 -22.811 1.00 84.25 93 ILE A N 1
ATOM 758 C CA . ILE A 1 93 ? 8.433 11.369 -22.093 1.00 84.25 93 ILE A CA 1
ATOM 759 C C . ILE A 1 93 ? 9.263 10.089 -21.951 1.00 84.25 93 ILE A C 1
ATOM 761 O O . ILE A 1 93 ? 10.414 10.181 -21.538 1.00 84.25 93 ILE A O 1
ATOM 765 N N . GLN A 1 94 ? 8.703 8.910 -22.242 1.00 82.56 94 GLN A N 1
ATOM 766 C CA . GLN A 1 94 ? 9.431 7.644 -22.147 1.00 82.56 94 GLN A CA 1
ATOM 767 C C . GLN A 1 94 ? 9.444 6.898 -23.472 1.00 82.56 94 GLN A C 1
ATOM 769 O O . GLN A 1 94 ? 8.435 6.833 -24.170 1.00 82.56 94 GLN A O 1
ATOM 774 N N . ASP A 1 95 ? 10.566 6.234 -23.735 1.00 86.44 95 ASP A N 1
ATOM 775 C CA . ASP A 1 95 ? 10.782 5.484 -24.971 1.00 86.44 95 ASP A CA 1
ATOM 776 C C . ASP A 1 95 ? 10.015 4.152 -25.003 1.00 86.44 95 ASP A C 1
ATOM 778 O O . ASP A 1 95 ? 9.712 3.625 -26.075 1.00 86.44 95 ASP A O 1
ATOM 782 N N . TYR A 1 96 ? 9.671 3.591 -23.837 1.00 88.62 96 TYR A N 1
ATOM 783 C CA . TYR A 1 96 ? 8.975 2.310 -23.768 1.00 88.62 96 TYR A CA 1
ATOM 784 C C . TYR A 1 96 ? 7.469 2.457 -24.016 1.00 88.62 96 TYR A C 1
ATOM 786 O O . TYR A 1 96 ? 6.739 3.067 -23.224 1.00 88.62 96 TYR A O 1
ATOM 794 N N . VAL A 1 97 ? 6.989 1.816 -25.084 1.00 89.12 97 VAL A N 1
ATOM 795 C CA . VAL A 1 97 ? 5.564 1.708 -25.417 1.00 89.12 97 VAL A CA 1
ATOM 796 C C . VAL A 1 97 ? 5.146 0.231 -25.394 1.00 89.12 97 VAL A C 1
ATOM 798 O O . VAL A 1 97 ? 5.536 -0.521 -26.290 1.00 89.12 97 VAL A O 1
ATOM 801 N N . PRO A 1 98 ? 4.345 -0.200 -24.398 1.00 88.94 98 PRO A N 1
ATOM 802 C CA . PRO A 1 98 ? 3.785 -1.541 -24.346 1.00 88.94 98 PRO A CA 1
ATOM 803 C C . PRO A 1 98 ? 3.041 -1.900 -25.643 1.00 88.94 98 PRO A C 1
ATOM 805 O O . PRO A 1 98 ? 2.222 -1.108 -26.124 1.00 88.94 98 PRO A O 1
ATOM 808 N N . PRO A 1 99 ? 3.240 -3.099 -26.216 1.00 92.19 99 PRO A N 1
ATOM 809 C CA . PRO A 1 99 ? 2.400 -3.576 -27.304 1.00 92.19 99 PRO A CA 1
ATOM 810 C C . PRO A 1 99 ? 0.938 -3.734 -26.855 1.00 92.19 99 PRO A C 1
ATOM 812 O O . PRO A 1 99 ? 0.641 -4.049 -25.701 1.00 92.19 99 PRO A O 1
ATOM 815 N N . LEU A 1 100 ? -0.000 -3.608 -27.802 1.00 91.62 100 LEU A N 1
ATOM 816 C CA . LEU A 1 100 ? -1.452 -3.676 -27.554 1.00 91.62 100 LEU A CA 1
ATOM 817 C C . LEU A 1 100 ? -1.895 -4.919 -26.757 1.00 91.62 100 LEU A C 1
ATOM 819 O O . LEU A 1 100 ? -2.851 -4.862 -25.976 1.00 91.62 100 LEU A O 1
ATOM 823 N N . ILE A 1 101 ? -1.191 -6.039 -26.935 1.00 93.75 101 ILE A N 1
ATOM 824 C CA . ILE A 1 101 ? -1.437 -7.283 -26.202 1.00 93.75 101 ILE A CA 1
ATOM 825 C C . ILE A 1 101 ? -1.256 -7.099 -24.685 1.00 93.75 101 ILE A C 1
ATOM 827 O O . ILE A 1 101 ? -2.091 -7.579 -23.925 1.00 93.75 101 ILE A O 1
ATOM 831 N N . GLN A 1 102 ? -0.243 -6.354 -24.230 1.00 93.62 102 GLN A N 1
ATOM 832 C CA . G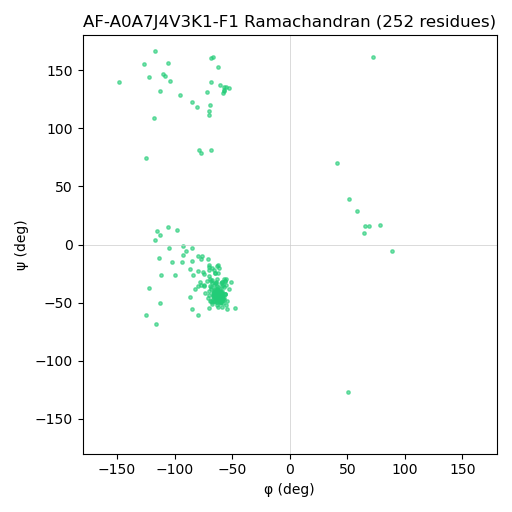LN A 1 102 ? 0.032 -6.128 -22.806 1.00 93.62 102 GLN A CA 1
ATOM 833 C C . GLN A 1 102 ? -1.034 -5.231 -22.159 1.00 93.62 102 GLN A C 1
ATOM 835 O O . GLN A 1 102 ? -1.527 -5.532 -21.065 1.00 93.62 102 GLN A O 1
ATOM 840 N N . TYR A 1 103 ? -1.484 -4.191 -22.870 1.00 91.12 103 TYR A N 1
ATOM 841 C CA . TYR A 1 103 ? -2.629 -3.382 -22.437 1.00 91.12 103 TYR A CA 1
ATOM 842 C C . TYR A 1 103 ? -3.898 -4.231 -22.310 1.00 91.12 103 TYR A C 1
ATOM 844 O O . TYR A 1 103 ? -4.595 -4.180 -21.295 1.00 91.12 103 TYR A O 1
ATOM 852 N N . SER A 1 104 ? -4.174 -5.067 -23.313 1.00 92.56 104 SER A N 1
ATOM 853 C CA . SER A 1 104 ? -5.348 -5.947 -23.321 1.00 92.56 104 SER A CA 1
ATOM 854 C C . SER A 1 104 ? -5.303 -6.957 -22.171 1.00 92.56 104 SER A C 1
ATOM 856 O O . SER A 1 104 ? -6.285 -7.122 -21.445 1.00 92.56 104 SER A O 1
ATOM 858 N N . LEU A 1 105 ? -4.146 -7.587 -21.946 1.00 91.81 105 LEU A N 1
ATOM 859 C CA . LEU A 1 105 ? -3.935 -8.527 -20.845 1.00 91.81 105 LEU A CA 1
ATOM 860 C C . LEU A 1 105 ? -4.106 -7.863 -19.476 1.00 91.81 105 LEU A C 1
ATOM 862 O O . LEU A 1 105 ? -4.690 -8.476 -18.586 1.00 91.81 105 LEU A O 1
ATOM 866 N N . SER A 1 106 ? -3.692 -6.603 -19.315 1.00 92.31 106 SER A N 1
ATOM 867 C CA . SER A 1 106 ? -3.910 -5.850 -18.073 1.00 92.31 106 SER A CA 1
ATOM 868 C C . SER A 1 106 ? -5.399 -5.732 -17.727 1.00 92.31 106 SER A C 1
ATOM 870 O O . SER A 1 106 ? -5.789 -5.976 -16.582 1.00 92.31 106 SER A O 1
ATOM 872 N N . PHE A 1 107 ? -6.256 -5.426 -18.708 1.00 92.12 107 PHE A N 1
ATOM 873 C CA . PHE A 1 107 ? -7.709 -5.395 -18.500 1.00 92.12 107 PHE A CA 1
ATOM 874 C C . PHE A 1 107 ? -8.282 -6.779 -18.193 1.00 92.12 107 PHE A C 1
ATOM 876 O O . PHE A 1 107 ? -9.098 -6.914 -17.277 1.00 92.12 107 PHE A O 1
ATOM 883 N N . VAL A 1 108 ? -7.840 -7.808 -18.921 1.00 94.62 108 VAL A N 1
ATOM 884 C CA . VAL A 1 108 ? -8.292 -9.190 -18.709 1.00 94.62 108 VAL A CA 1
ATOM 885 C C . VAL A 1 108 ? -7.935 -9.668 -17.301 1.00 94.62 108 VAL A C 1
ATOM 887 O O . VAL A 1 108 ? -8.808 -10.169 -16.597 1.00 94.62 108 VAL A O 1
ATOM 890 N N . ILE A 1 109 ? -6.697 -9.465 -16.844 1.00 93.69 109 ILE A N 1
ATOM 891 C CA . ILE A 1 109 ? -6.252 -9.874 -15.504 1.00 93.69 109 ILE A CA 1
ATOM 892 C C . ILE A 1 109 ? -7.056 -9.152 -14.422 1.00 93.69 109 ILE A C 1
ATOM 894 O O . ILE A 1 109 ? -7.546 -9.797 -13.496 1.00 93.69 109 ILE A O 1
ATOM 898 N N . VAL A 1 110 ? -7.261 -7.837 -14.545 1.00 93.31 110 VAL A N 1
ATOM 899 C CA . VAL A 1 110 ? -8.076 -7.080 -13.581 1.00 93.31 110 VAL A CA 1
ATOM 900 C C . VAL A 1 110 ? -9.513 -7.603 -13.545 1.00 93.31 110 VAL A C 1
ATOM 902 O O . VAL A 1 110 ? -10.059 -7.813 -12.461 1.00 93.31 110 VAL A O 1
ATOM 905 N N . TYR A 1 111 ? -10.116 -7.875 -14.704 1.00 95.12 111 TYR A N 1
ATOM 906 C CA . TYR A 1 111 ? -11.443 -8.483 -14.775 1.00 95.12 111 TYR A CA 1
ATOM 907 C C . TYR A 1 111 ? -11.476 -9.849 -14.073 1.00 95.12 111 TYR A C 1
ATOM 909 O O . TYR A 1 111 ? -12.347 -10.082 -13.234 1.00 95.12 111 TYR A O 1
ATOM 917 N N . LEU A 1 112 ? -10.508 -10.729 -14.343 1.00 96.19 112 LEU A N 1
ATOM 918 C CA . LEU A 1 112 ? -10.414 -12.043 -13.702 1.00 96.19 112 LEU A CA 1
ATOM 919 C C . LEU A 1 112 ? -10.252 -11.937 -12.180 1.00 96.19 112 LEU A C 1
ATOM 921 O O . LEU A 1 112 ? -10.930 -12.662 -11.452 1.00 96.19 112 LEU A O 1
ATOM 925 N N . LEU A 1 113 ? -9.429 -11.006 -11.689 1.00 93.44 113 LEU A N 1
ATOM 926 C CA . LEU A 1 113 ? -9.262 -10.751 -10.256 1.00 93.44 113 LEU A CA 1
ATOM 927 C C . LEU A 1 113 ? -10.564 -10.270 -9.604 1.00 93.44 113 LEU A C 1
ATOM 929 O O . LEU A 1 113 ? -10.914 -10.745 -8.525 1.00 93.44 113 LEU A O 1
ATOM 933 N N . ILE A 1 114 ? -11.329 -9.393 -10.265 1.00 94.56 114 ILE A N 1
ATOM 934 C CA . ILE A 1 114 ? -12.656 -8.962 -9.791 1.00 94.56 114 ILE A CA 1
ATOM 935 C C . ILE A 1 114 ? -13.616 -10.155 -9.727 1.00 94.56 114 ILE A C 1
ATOM 937 O O . ILE A 1 114 ? -14.334 -10.327 -8.739 1.00 94.56 114 ILE A O 1
ATOM 941 N N . GLN A 1 115 ? -13.636 -10.995 -10.763 1.00 96.56 115 GLN A N 1
ATOM 942 C CA . GLN A 1 115 ? -14.493 -12.180 -10.802 1.00 96.56 115 GLN A CA 1
ATOM 943 C C . GLN A 1 115 ? -14.115 -13.195 -9.719 1.00 96.56 115 GLN A C 1
ATOM 945 O O . GLN A 1 115 ? -15.005 -13.776 -9.096 1.00 96.56 115 GLN A O 1
ATOM 950 N N . LEU A 1 116 ? -12.820 -13.376 -9.458 1.00 94.12 116 LEU A N 1
ATOM 951 C CA . LEU A 1 116 ? -12.329 -14.220 -8.376 1.00 94.12 116 LEU A CA 1
ATOM 952 C C . LEU A 1 116 ? -12.724 -13.644 -7.013 1.00 94.12 116 LEU A C 1
ATOM 954 O O . LEU A 1 116 ? -13.317 -14.358 -6.209 1.00 94.12 116 LEU A O 1
ATOM 958 N N . ALA A 1 117 ? -12.497 -12.349 -6.782 1.00 91.44 117 ALA A N 1
ATOM 959 C CA . ALA A 1 117 ? -12.849 -11.673 -5.534 1.00 91.44 117 ALA A CA 1
ATOM 960 C C . ALA A 1 117 ? -14.348 -11.783 -5.205 1.00 91.44 117 ALA A C 1
ATOM 962 O O . ALA A 1 117 ? -14.714 -11.956 -4.047 1.00 91.44 117 ALA A O 1
ATOM 963 N N . ARG A 1 118 ? -15.225 -11.765 -6.219 1.00 93.19 118 ARG A N 1
ATOM 964 C CA . ARG A 1 118 ? -16.678 -11.971 -6.051 1.00 93.19 118 ARG A CA 1
ATOM 965 C C . ARG A 1 118 ? -17.057 -13.376 -5.573 1.00 93.19 118 ARG A C 1
ATOM 967 O O . ARG A 1 118 ? -18.153 -13.544 -5.046 1.00 93.19 118 ARG A O 1
ATOM 974 N N . ARG A 1 119 ? -16.193 -14.374 -5.780 1.00 93.62 119 ARG A N 1
ATOM 975 C CA . ARG A 1 119 ? -16.409 -15.769 -5.358 1.00 93.62 119 ARG A CA 1
ATOM 976 C C . ARG A 1 119 ? -15.795 -16.084 -3.995 1.00 93.62 119 ARG A C 1
ATOM 978 O O . ARG A 1 119 ? -16.119 -17.120 -3.423 1.00 93.62 119 ARG A O 1
ATOM 985 N N . VAL A 1 120 ? -14.912 -15.228 -3.485 1.00 90.00 120 VAL A N 1
ATOM 986 C CA . VAL A 1 120 ? -14.264 -15.433 -2.187 1.00 90.00 120 VAL A CA 1
ATOM 987 C C . VAL 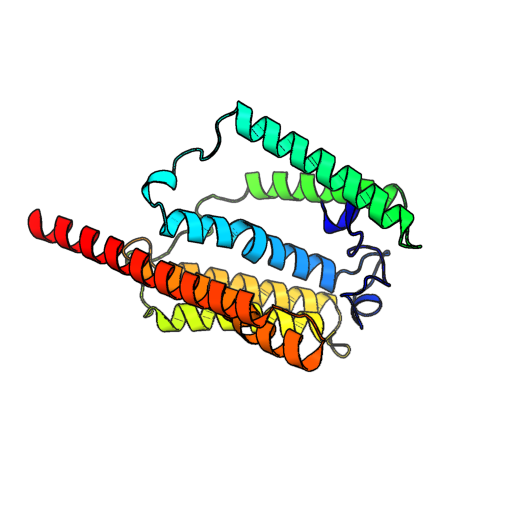A 1 120 ? -15.286 -15.209 -1.059 1.00 90.00 120 VAL A C 1
ATOM 989 O O . VAL A 1 120 ? -15.986 -14.192 -1.073 1.00 90.00 120 VAL A O 1
ATOM 992 N N . PRO A 1 121 ? -15.389 -16.124 -0.072 1.00 89.44 121 PRO A N 1
ATOM 993 C CA . PRO A 1 121 ? -16.267 -15.939 1.078 1.00 89.44 121 PRO A CA 1
ATOM 994 C C . PRO A 1 121 ? -15.947 -14.641 1.824 1.00 89.44 121 PRO A C 1
ATOM 996 O O . PRO A 1 121 ? -14.788 -14.353 2.128 1.00 89.44 121 PRO A O 1
ATOM 999 N N . LYS A 1 122 ? -16.978 -13.850 2.143 1.00 84.56 122 LYS A N 1
ATOM 1000 C CA . LYS A 1 122 ? -16.811 -12.554 2.831 1.00 84.56 122 LYS A CA 1
ATOM 1001 C C . LYS A 1 122 ? -16.195 -12.702 4.221 1.00 84.56 122 LYS A C 1
ATOM 1003 O O . LYS A 1 122 ? -15.602 -11.762 4.739 1.00 84.56 122 LYS A O 1
ATOM 1008 N N . ASP A 1 123 ? -16.356 -13.871 4.823 1.00 85.25 123 ASP A N 1
ATOM 1009 C CA . ASP A 1 123 ? -15.927 -14.198 6.169 1.00 85.25 123 ASP A CA 1
ATOM 1010 C C . ASP A 1 123 ? -14.526 -14.820 6.239 1.00 85.25 123 ASP A C 1
ATOM 1012 O O . ASP A 1 123 ? -14.028 -15.033 7.345 1.00 85.25 123 ASP A O 1
ATOM 1016 N N . ILE A 1 124 ? -13.853 -15.033 5.100 1.00 84.44 124 ILE A N 1
ATOM 1017 C CA . ILE A 1 124 ? -12.534 -15.685 5.036 1.00 84.44 124 ILE A CA 1
ATOM 1018 C C . ILE A 1 124 ? -11.474 -14.990 5.912 1.00 84.44 124 ILE A C 1
ATOM 1020 O O . ILE A 1 124 ? -10.602 -15.650 6.475 1.00 84.44 124 ILE A O 1
ATOM 1024 N N . VAL A 1 125 ? -11.584 -13.666 6.086 1.00 80.75 125 VAL A N 1
ATOM 1025 C CA . VAL A 1 125 ? -10.698 -12.827 6.916 1.00 80.75 125 VAL A CA 1
ATOM 1026 C C . VAL A 1 125 ? -11.337 -12.380 8.241 1.00 80.75 125 VAL A C 1
ATOM 1028 O O . VAL A 1 125 ? -10.827 -11.477 8.905 1.00 80.75 125 VAL A O 1
ATOM 1031 N N . SER A 1 126 ? -12.443 -12.998 8.666 1.00 86.25 126 SER A N 1
ATOM 1032 C CA . SER A 1 126 ? -13.110 -12.644 9.928 1.00 86.25 126 SER A CA 1
ATOM 1033 C C . SER A 1 126 ? -12.273 -13.027 11.136 1.00 86.25 126 SER A C 1
ATOM 1035 O O . SER A 1 126 ? -11.697 -14.115 11.180 1.00 86.25 126 SER A O 1
ATOM 1037 N N . ALA A 1 127 ? -12.252 -12.154 12.144 1.00 89.31 127 ALA A N 1
ATOM 1038 C CA . ALA A 1 127 ? -11.568 -12.424 13.401 1.00 89.31 127 ALA A CA 1
ATOM 1039 C C . ALA A 1 127 ? -12.094 -13.711 14.060 1.00 89.31 127 ALA A C 1
ATOM 1041 O O . ALA A 1 127 ? -13.302 -13.922 14.150 1.00 89.31 127 ALA A O 1
ATOM 1042 N N . ARG A 1 128 ? -11.181 -14.556 14.553 1.00 88.38 128 ARG A N 1
ATOM 1043 C CA . ARG A 1 128 ? -11.523 -15.860 15.158 1.00 88.38 128 ARG A CA 1
ATOM 1044 C C . ARG A 1 128 ? -11.890 -15.794 16.638 1.00 88.38 128 ARG A C 1
ATOM 1046 O O . ARG A 1 128 ? -12.407 -16.760 17.191 1.00 88.38 128 ARG A O 1
ATOM 1053 N N . HIS A 1 129 ? -11.595 -14.678 17.293 1.00 90.25 129 HIS A N 1
ATOM 1054 C CA . HIS A 1 129 ? -11.845 -14.483 18.717 1.00 90.25 129 HIS A CA 1
ATOM 1055 C C . HIS A 1 129 ? -12.657 -13.213 18.947 1.00 90.25 129 HIS A C 1
ATOM 1057 O O . HIS A 1 129 ? -12.615 -12.286 18.139 1.00 90.25 129 HIS A O 1
ATOM 1063 N N . HIS A 1 130 ? -13.386 -13.161 20.063 1.00 92.06 130 HIS A N 1
ATOM 1064 C CA . HIS A 1 130 ? -14.208 -12.000 20.390 1.00 92.06 130 HIS A CA 1
ATOM 1065 C C . HIS A 1 130 ? -13.342 -10.769 20.686 1.00 92.06 130 HIS A C 1
ATOM 1067 O O . HIS A 1 130 ? -13.514 -9.737 20.045 1.00 92.06 130 HIS A O 1
ATOM 1073 N N . MET A 1 131 ? -12.356 -10.913 21.576 1.00 92.62 131 MET A N 1
ATOM 1074 C CA . MET A 1 131 ? -11.468 -9.831 22.013 1.00 92.62 131 MET A CA 1
ATOM 1075 C C . MET A 1 131 ? -10.056 -9.952 21.417 1.00 92.62 131 MET A C 1
ATOM 1077 O O . MET A 1 131 ? -9.629 -11.062 21.075 1.00 92.62 131 MET A O 1
ATOM 1081 N N . PRO A 1 132 ? -9.306 -8.838 21.314 1.00 94.44 132 PRO A N 1
ATOM 1082 C CA . PRO A 1 132 ? -7.895 -8.870 20.954 1.00 94.44 132 PRO A CA 1
ATOM 1083 C C . PRO A 1 132 ? -7.090 -9.671 21.985 1.00 94.44 132 PRO A C 1
ATOM 1085 O O . PRO A 1 132 ? -7.281 -9.512 23.189 1.00 94.44 132 PRO A O 1
ATOM 1088 N N . SER A 1 133 ? -6.163 -10.510 21.520 1.00 95.50 133 SER A N 1
ATOM 1089 C CA . SER A 1 133 ? -5.273 -11.299 22.396 1.00 95.50 133 SER A CA 1
ATOM 1090 C C . SER A 1 133 ? -3.860 -10.725 22.506 1.00 95.50 133 SER A C 1
ATOM 1092 O O . SER A 1 133 ? -3.083 -11.109 23.379 1.00 95.50 133 SER A O 1
ATOM 1094 N N . TRP A 1 134 ? -3.500 -9.807 21.612 1.00 97.06 134 TRP A N 1
ATOM 1095 C CA . TRP A 1 134 ? -2.242 -9.071 21.647 1.00 97.06 134 TRP A CA 1
ATOM 1096 C C . TRP A 1 134 ? -2.490 -7.623 22.040 1.00 97.06 134 TRP A C 1
ATOM 1098 O O . TRP A 1 134 ? -3.481 -7.040 21.622 1.00 97.06 134 TRP A O 1
ATOM 1108 N N . GLY A 1 135 ? -1.558 -7.029 22.787 1.00 97.06 135 GLY A N 1
ATOM 1109 C CA . GLY A 1 135 ? -1.597 -5.595 23.066 1.00 97.06 135 GLY A CA 1
ATOM 1110 C C . GLY A 1 135 ? -1.321 -4.740 21.814 1.00 97.06 135 GLY A C 1
ATOM 1111 O O . GLY A 1 135 ? -0.689 -5.227 20.869 1.00 97.06 135 GLY A O 1
ATOM 1112 N N . PRO A 1 136 ? -1.710 -3.447 21.804 1.00 97.50 136 PRO A N 1
ATOM 1113 C CA . PRO A 1 136 ? -1.625 -2.583 20.620 1.00 97.50 136 PRO A CA 1
ATOM 1114 C C . PRO A 1 136 ? -0.220 -2.445 20.017 1.00 97.50 136 PRO A C 1
ATOM 1116 O O . PRO A 1 136 ? -0.071 -2.444 18.799 1.00 97.50 136 PRO A O 1
ATOM 1119 N N . MET A 1 137 ? 0.829 -2.407 20.845 1.00 98.25 137 MET A N 1
ATOM 1120 C CA . MET A 1 137 ? 2.216 -2.281 20.367 1.00 98.25 137 MET A CA 1
ATOM 1121 C C . MET A 1 137 ? 2.645 -3.429 19.447 1.00 98.25 137 MET A C 1
ATOM 1123 O O . MET A 1 137 ? 3.396 -3.206 18.502 1.00 98.25 137 MET A O 1
ATOM 1127 N N . LYS A 1 138 ? 2.135 -4.649 19.668 1.00 98.44 138 LYS A N 1
ATOM 1128 C CA . LYS A 1 138 ? 2.431 -5.792 18.792 1.00 98.44 138 LYS A CA 1
ATOM 1129 C C . LYS A 1 138 ? 1.814 -5.617 17.405 1.00 98.44 138 LYS A C 1
ATOM 1131 O O . LYS A 1 138 ? 2.387 -6.086 16.432 1.00 98.44 138 LYS A O 1
ATOM 1136 N N . PHE A 1 139 ? 0.685 -4.917 17.301 1.00 98.38 139 PHE A N 1
ATOM 1137 C CA . PHE A 1 139 ? 0.081 -4.585 16.011 1.00 98.38 139 PHE A CA 1
ATOM 1138 C C . PHE A 1 139 ? 0.842 -3.486 15.278 1.00 98.38 139 PHE A C 1
ATOM 1140 O O . PHE A 1 139 ? 0.983 -3.579 14.063 1.00 98.38 139 PHE A O 1
ATOM 1147 N N . LEU A 1 140 ? 1.393 -2.503 15.996 1.00 98.62 140 LEU A N 1
ATOM 1148 C CA . LEU A 1 140 ? 2.316 -1.533 15.401 1.00 98.62 140 LEU A CA 1
ATOM 1149 C C . LEU A 1 140 ? 3.562 -2.226 14.854 1.00 98.62 140 LEU A C 1
ATOM 1151 O O . LEU A 1 140 ? 3.911 -2.014 13.697 1.00 98.62 140 LEU A O 1
ATOM 1155 N N . ALA A 1 141 ? 4.173 -3.113 15.643 1.00 98.56 141 ALA A N 1
ATOM 1156 C CA . ALA A 1 141 ? 5.299 -3.915 15.179 1.00 98.56 141 ALA A CA 1
ATOM 1157 C C . ALA A 1 141 ? 4.915 -4.787 13.973 1.00 98.56 141 ALA A C 1
ATOM 1159 O O . ALA A 1 141 ? 5.649 -4.814 12.995 1.00 98.56 141 ALA A O 1
ATOM 1160 N N . LEU A 1 142 ? 3.751 -5.448 13.996 1.00 98.44 142 LEU A N 1
ATOM 1161 C CA . LEU A 1 142 ? 3.272 -6.257 12.872 1.00 98.44 142 LEU A CA 1
ATOM 1162 C C . LEU A 1 142 ? 3.124 -5.424 11.592 1.00 98.44 142 LEU A C 1
ATOM 1164 O O . LEU A 1 142 ? 3.608 -5.846 10.547 1.00 98.44 142 LEU A O 1
ATOM 1168 N N . GLY A 1 143 ? 2.482 -4.255 11.666 1.00 98.06 143 GLY A N 1
ATOM 1169 C CA . GLY A 1 143 ? 2.319 -3.359 10.520 1.00 98.06 143 GLY A CA 1
ATOM 1170 C C . GLY A 1 143 ? 3.663 -2.898 9.957 1.00 98.06 143 GLY A C 1
ATOM 1171 O O . GLY A 1 143 ? 3.903 -3.034 8.758 1.00 98.06 143 GLY A O 1
ATOM 1172 N N . PHE A 1 144 ? 4.560 -2.450 10.840 1.00 98.50 144 PHE A N 1
ATOM 1173 C CA . PHE A 1 144 ? 5.893 -1.980 10.468 1.00 98.50 144 PHE A CA 1
ATOM 1174 C C . PHE A 1 144 ? 6.743 -3.088 9.850 1.00 98.50 144 PHE A C 1
ATOM 1176 O O . PHE A 1 144 ? 7.285 -2.913 8.768 1.00 98.50 144 PHE A O 1
ATOM 1183 N N . LEU A 1 145 ? 6.816 -4.258 10.488 1.00 98.31 145 LEU A N 1
ATOM 1184 C CA . LEU A 1 145 ? 7.596 -5.389 9.986 1.00 98.31 145 LEU A CA 1
ATOM 1185 C C . LEU A 1 145 ? 7.030 -5.946 8.676 1.00 98.31 145 LEU A C 1
ATOM 1187 O O . LEU A 1 145 ? 7.805 -6.353 7.817 1.00 98.31 145 LEU A O 1
ATOM 1191 N N . THR A 1 146 ? 5.704 -5.942 8.498 1.00 97.38 146 THR A N 1
ATOM 1192 C CA . THR A 1 146 ? 5.082 -6.387 7.241 1.00 97.38 146 THR A CA 1
ATOM 1193 C C . THR A 1 146 ? 5.500 -5.484 6.089 1.00 97.38 146 THR A C 1
ATOM 1195 O O . THR A 1 146 ? 5.990 -5.982 5.074 1.00 97.38 146 THR A O 1
ATOM 1198 N N . LEU A 1 147 ? 5.339 -4.163 6.237 1.00 97.06 147 LEU A N 1
ATOM 1199 C CA . LEU A 1 147 ? 5.690 -3.244 5.161 1.00 97.06 147 LEU A CA 1
ATOM 1200 C C . LEU A 1 147 ? 7.204 -3.175 4.963 1.00 97.06 147 LEU A C 1
ATOM 1202 O O . LEU A 1 147 ? 7.671 -3.430 3.864 1.00 97.06 147 LEU A O 1
ATOM 1206 N N . THR A 1 148 ? 7.971 -2.883 6.013 1.00 97.38 148 THR A N 1
ATOM 1207 C CA . THR A 1 148 ? 9.432 -2.750 5.929 1.00 97.38 148 THR A CA 1
ATOM 1208 C C . THR A 1 148 ? 10.081 -4.034 5.432 1.00 97.38 148 THR A C 1
ATOM 1210 O O . THR A 1 148 ? 10.927 -3.986 4.546 1.00 97.38 148 THR A O 1
ATOM 1213 N N . GLY A 1 149 ? 9.660 -5.189 5.951 1.00 97.12 149 GLY A N 1
ATOM 1214 C CA . GLY A 1 149 ? 10.188 -6.478 5.521 1.00 97.12 149 GLY A CA 1
ATOM 1215 C C . GLY A 1 149 ? 9.880 -6.767 4.055 1.00 97.12 149 GLY A C 1
ATOM 1216 O O . GLY A 1 149 ? 10.784 -7.138 3.314 1.00 97.12 149 GLY A O 1
ATOM 1217 N N . SER A 1 150 ? 8.627 -6.582 3.621 1.00 96.44 150 SER A N 1
ATOM 1218 C CA . SER A 1 150 ? 8.260 -6.834 2.220 1.00 96.44 150 SER A CA 1
ATOM 1219 C C . SER A 1 150 ? 8.888 -5.823 1.260 1.00 96.44 150 SER A C 1
ATOM 1221 O O . SER A 1 150 ? 9.305 -6.224 0.182 1.00 96.44 150 SER A O 1
ATOM 1223 N N . PHE A 1 151 ? 9.009 -4.553 1.658 1.00 94.81 151 PHE A N 1
ATOM 1224 C CA . PHE A 1 151 ? 9.679 -3.505 0.888 1.00 94.81 151 PHE A CA 1
ATOM 1225 C C . PHE A 1 151 ? 11.161 -3.827 0.693 1.00 94.81 151 PHE A C 1
ATOM 1227 O O . PHE A 1 151 ? 11.619 -3.908 -0.438 1.00 94.81 151 PHE A O 1
ATOM 1234 N N . ILE A 1 152 ? 11.903 -4.087 1.778 1.00 95.12 152 ILE A N 1
ATOM 1235 C CA . ILE A 1 152 ? 13.331 -4.424 1.689 1.00 95.12 152 ILE A CA 1
ATOM 1236 C C . ILE A 1 152 ? 13.531 -5.686 0.848 1.00 95.12 152 ILE A C 1
ATOM 1238 O O . ILE A 1 152 ? 14.396 -5.703 -0.019 1.00 95.12 152 ILE A O 1
ATOM 1242 N N . PHE A 1 153 ? 12.725 -6.725 1.082 1.00 95.50 153 PHE A N 1
ATOM 1243 C CA . PHE A 1 153 ? 12.847 -7.988 0.360 1.00 95.50 153 PHE A CA 1
ATOM 1244 C C . PHE A 1 153 ? 12.536 -7.852 -1.136 1.00 95.50 153 PHE A C 1
ATOM 1246 O O . PHE A 1 153 ? 13.239 -8.429 -1.962 1.00 95.50 153 PHE A O 1
ATOM 1253 N N . ALA A 1 154 ? 11.487 -7.106 -1.497 1.00 92.88 154 ALA A N 1
ATOM 1254 C CA . ALA A 1 154 ? 11.154 -6.869 -2.896 1.00 92.88 154 ALA A CA 1
ATOM 1255 C C . ALA A 1 154 ? 12.247 -6.037 -3.578 1.00 92.88 154 ALA A C 1
ATOM 1257 O O . ALA A 1 154 ? 12.755 -6.446 -4.616 1.00 92.88 154 ALA A O 1
ATOM 1258 N N . SER A 1 155 ? 12.667 -4.930 -2.961 1.00 91.25 155 SER A N 1
ATOM 1259 C CA . SER A 1 155 ? 13.667 -4.019 -3.528 1.00 91.25 155 SER A CA 1
ATOM 1260 C C . SER A 1 155 ? 15.082 -4.599 -3.572 1.00 91.25 155 SER A C 1
ATOM 1262 O O . SER A 1 155 ? 15.909 -4.109 -4.333 1.00 91.25 155 SER A O 1
ATOM 1264 N N . SER A 1 156 ? 15.392 -5.633 -2.781 1.00 92.12 156 SER A N 1
ATOM 1265 C CA . SER A 1 156 ? 16.732 -6.229 -2.769 1.00 92.12 156 SER A CA 1
ATOM 1266 C C . SER A 1 156 ? 17.034 -7.121 -3.970 1.00 92.12 156 SER A C 1
ATOM 1268 O O . SER A 1 156 ? 18.176 -7.550 -4.073 1.00 92.12 156 SER A O 1
ATOM 1270 N N . ALA A 1 157 ? 16.037 -7.456 -4.806 1.00 89.56 157 ALA A N 1
ATOM 1271 C CA . ALA A 1 157 ? 16.173 -8.367 -5.949 1.00 89.56 157 ALA A CA 1
ATOM 1272 C C . ALA A 1 157 ? 17.044 -9.596 -5.608 1.00 89.56 157 ALA A C 1
ATOM 1274 O O . ALA A 1 157 ? 18.186 -9.669 -6.047 1.00 89.56 157 ALA A O 1
ATOM 1275 N N . PRO A 1 158 ? 16.573 -10.529 -4.756 1.00 88.50 158 PRO A N 1
ATOM 1276 C CA . PRO A 1 158 ? 17.423 -11.571 -4.182 1.00 88.50 158 PRO A CA 1
ATOM 1277 C C . PRO A 1 158 ? 17.884 -12.585 -5.245 1.00 88.50 158 PRO A C 1
ATOM 1279 O O . PRO A 1 158 ? 17.322 -13.670 -5.354 1.00 88.50 158 PRO A O 1
ATOM 1282 N N . GLU A 1 159 ? 18.926 -12.242 -6.006 1.00 86.00 159 GLU A N 1
ATOM 1283 C CA . GLU A 1 159 ? 19.424 -12.987 -7.171 1.00 86.00 159 GLU A CA 1
ATOM 1284 C C . GLU A 1 159 ? 19.707 -14.474 -6.909 1.00 86.00 159 GLU A C 1
ATOM 1286 O O . GLU A 1 159 ? 19.353 -15.290 -7.764 1.00 86.00 159 GLU A O 1
ATOM 1291 N N . PRO A 1 160 ? 20.254 -14.891 -5.744 1.00 90.38 160 PRO A N 1
ATOM 1292 C CA . PRO A 1 160 ? 20.447 -16.315 -5.460 1.00 90.38 160 PRO A CA 1
ATOM 1293 C C . PRO A 1 160 ? 19.135 -17.112 -5.380 1.00 90.38 160 PRO A C 1
ATOM 1295 O O . PRO A 1 160 ? 19.147 -18.341 -5.447 1.00 90.38 160 PRO A O 1
ATOM 1298 N N . LEU A 1 161 ? 18.000 -16.433 -5.194 1.00 93.88 161 LEU A N 1
ATOM 1299 C CA . LEU A 1 161 ? 16.680 -17.030 -5.080 1.00 93.88 161 LEU A CA 1
ATOM 1300 C C . LEU A 1 161 ? 15.976 -17.010 -6.446 1.00 93.88 161 LEU A C 1
ATOM 1302 O O . LEU A 1 161 ? 15.824 -15.938 -7.031 1.00 93.88 161 LEU A O 1
ATOM 1306 N N . PRO A 1 162 ? 15.441 -18.136 -6.950 1.00 96.19 162 PRO A N 1
ATOM 1307 C CA . PRO A 1 162 ? 14.585 -18.109 -8.132 1.00 96.19 162 PRO A CA 1
ATOM 1308 C C . PRO A 1 162 ? 13.383 -17.179 -7.921 1.00 96.19 162 PRO A C 1
ATOM 1310 O O . PRO A 1 162 ? 12.692 -17.273 -6.904 1.00 96.19 162 PRO A O 1
ATOM 1313 N N . PHE A 1 163 ? 13.083 -16.315 -8.892 1.00 95.62 163 PHE A N 1
ATOM 1314 C CA . PHE A 1 163 ? 12.034 -15.300 -8.741 1.00 95.62 163 PHE A CA 1
ATOM 1315 C C . PHE A 1 163 ? 10.633 -15.844 -8.374 1.00 95.62 163 PHE A C 1
ATOM 1317 O O . PHE A 1 163 ? 9.929 -15.162 -7.623 1.00 95.62 163 PHE A O 1
ATOM 1324 N N . PRO A 1 164 ? 10.194 -17.059 -8.789 1.00 97.06 164 PRO A N 1
ATOM 1325 C CA . PRO A 1 164 ? 8.916 -17.599 -8.321 1.00 97.06 164 PRO A CA 1
ATOM 1326 C C . PRO A 1 164 ? 8.911 -17.857 -6.809 1.00 97.06 164 PRO A C 1
ATOM 1328 O O . PRO A 1 164 ? 7.880 -17.704 -6.155 1.00 97.06 164 PRO A O 1
ATOM 1331 N N . LEU A 1 165 ? 10.066 -18.211 -6.237 1.00 97.06 165 LEU A N 1
ATOM 1332 C CA . LEU A 1 165 ? 10.220 -18.395 -4.798 1.00 97.06 165 LEU A CA 1
ATOM 1333 C C . LEU A 1 165 ? 10.249 -17.045 -4.069 1.00 97.06 165 LEU A C 1
ATOM 1335 O O . LEU A 1 165 ? 9.656 -16.939 -3.001 1.00 97.06 165 LEU A O 1
ATOM 1339 N N . ALA A 1 166 ? 10.826 -15.993 -4.661 1.00 96.75 166 ALA A N 1
ATOM 1340 C CA . ALA A 1 166 ? 10.700 -14.633 -4.126 1.00 96.75 166 ALA A CA 1
ATOM 1341 C C . ALA A 1 166 ? 9.229 -14.176 -4.065 1.00 96.75 166 ALA A C 1
ATOM 1343 O O . ALA A 1 166 ? 8.765 -13.691 -3.032 1.00 96.75 166 ALA A O 1
ATOM 1344 N N . ILE A 1 167 ? 8.459 -14.417 -5.131 1.00 97.62 167 ILE A N 1
ATOM 1345 C CA . ILE A 1 167 ? 7.012 -14.158 -5.158 1.00 97.62 167 ILE A CA 1
ATOM 1346 C C . ILE A 1 167 ? 6.287 -14.952 -4.064 1.00 97.62 167 ILE A C 1
ATOM 1348 O O . ILE A 1 167 ? 5.448 -14.400 -3.348 1.00 97.62 167 ILE A O 1
ATOM 1352 N N . LEU A 1 168 ? 6.620 -16.236 -3.898 1.00 97.69 168 LEU A N 1
ATOM 1353 C CA . LEU A 1 168 ? 6.041 -17.069 -2.847 1.00 97.69 168 LEU A CA 1
ATOM 1354 C C . LEU A 1 168 ? 6.345 -16.515 -1.450 1.00 97.69 168 LEU A C 1
ATOM 1356 O O . LEU A 1 168 ? 5.443 -16.467 -0.618 1.00 97.69 168 LEU A O 1
ATOM 1360 N N . VAL A 1 169 ? 7.573 -16.056 -1.193 1.00 97.06 169 VAL A N 1
ATOM 1361 C CA . VAL A 1 169 ? 7.943 -15.429 0.085 1.00 97.06 169 VAL A CA 1
ATOM 1362 C C . VAL A 1 169 ? 7.080 -14.194 0.353 1.00 97.06 169 VAL A C 1
ATOM 1364 O O . VAL A 1 169 ? 6.492 -14.096 1.428 1.00 97.06 169 VAL A O 1
ATOM 1367 N N . LEU A 1 170 ? 6.907 -13.303 -0.629 1.00 97.06 170 LEU A N 1
ATOM 1368 C CA . LEU A 1 170 ? 6.041 -12.122 -0.497 1.00 97.06 170 LEU A CA 1
ATOM 1369 C C . LEU A 1 170 ? 4.578 -12.490 -0.196 1.00 97.06 170 LEU A C 1
ATOM 1371 O O . LEU A 1 170 ? 3.927 -11.864 0.650 1.00 97.06 170 LEU A O 1
ATOM 1375 N N . MET A 1 171 ? 4.067 -13.536 -0.850 1.00 96.75 171 MET A N 1
ATOM 1376 C CA . MET A 1 171 ? 2.724 -14.063 -0.599 1.00 96.75 171 MET A CA 1
ATOM 1377 C C . MET A 1 171 ? 2.596 -14.654 0.803 1.00 96.75 171 MET A C 1
ATOM 1379 O O . MET A 1 171 ? 1.617 -14.379 1.494 1.00 96.75 171 MET A O 1
ATOM 1383 N N . VAL A 1 172 ? 3.591 -15.421 1.256 1.00 97.56 172 VAL A N 1
ATOM 1384 C CA . VAL A 1 172 ? 3.624 -16.014 2.599 1.00 97.56 172 VAL A CA 1
ATOM 1385 C C . VAL A 1 172 ? 3.716 -14.937 3.675 1.00 97.56 172 VAL A C 1
ATOM 1387 O O . VAL A 1 172 ? 3.005 -15.031 4.672 1.00 97.56 172 VAL A O 1
ATOM 1390 N N . MET A 1 173 ? 4.519 -13.888 3.477 1.00 97.19 173 MET A N 1
ATOM 1391 C CA . MET A 1 173 ? 4.578 -12.745 4.393 1.00 97.19 173 MET A CA 1
ATOM 1392 C C . MET A 1 173 ? 3.210 -12.065 4.511 1.00 97.19 173 MET A C 1
ATOM 1394 O O . MET A 1 173 ? 2.708 -11.866 5.617 1.00 97.19 173 MET A O 1
ATOM 1398 N N . SER A 1 174 ? 2.566 -11.787 3.375 1.00 95.56 174 SER A N 1
ATOM 1399 C CA . SER A 1 174 ? 1.244 -11.151 3.327 1.00 95.56 174 SER A CA 1
ATOM 1400 C C . SER A 1 174 ? 0.164 -12.022 3.978 1.00 95.56 174 SER A C 1
ATOM 1402 O O . SER A 1 174 ? -0.610 -11.550 4.815 1.00 95.56 174 SER A O 1
ATOM 1404 N N . ALA A 1 175 ? 0.141 -13.317 3.651 1.00 95.25 175 ALA A N 1
ATOM 1405 C CA . ALA A 1 175 ? -0.775 -14.288 4.239 1.00 95.25 175 ALA A CA 1
ATOM 1406 C C . ALA A 1 175 ? -0.532 -14.454 5.745 1.00 95.25 175 ALA A C 1
ATOM 1408 O O . ALA A 1 175 ? -1.487 -14.479 6.517 1.00 95.25 175 ALA A O 1
ATOM 1409 N N . GLY A 1 176 ? 0.727 -14.505 6.181 1.00 96.69 176 GLY A N 1
ATOM 1410 C CA . GLY A 1 176 ? 1.110 -14.567 7.589 1.00 96.69 176 GLY A CA 1
ATOM 1411 C C . GLY A 1 176 ? 0.578 -13.374 8.377 1.00 96.69 176 GLY A C 1
ATOM 1412 O O . GLY A 1 176 ? -0.047 -13.557 9.423 1.00 96.69 176 GLY A O 1
ATOM 1413 N N . SER A 1 177 ? 0.728 -12.158 7.849 1.00 96.00 177 SER A N 1
ATOM 1414 C CA . SER A 1 177 ? 0.183 -10.950 8.476 1.00 96.00 177 SER A CA 1
ATOM 1415 C C . SER A 1 177 ? -1.343 -10.967 8.543 1.00 96.00 177 SER A C 1
ATOM 1417 O O . SER A 1 177 ? -1.906 -10.661 9.595 1.00 96.00 177 SER A O 1
ATOM 1419 N N . LEU A 1 178 ? -2.026 -11.399 7.477 1.00 94.31 178 LEU A N 1
ATOM 1420 C CA . LEU A 1 178 ? -3.483 -11.571 7.482 1.00 94.31 178 LEU A CA 1
ATOM 1421 C C . LEU A 1 178 ? -3.937 -12.616 8.509 1.00 94.31 178 LEU A C 1
ATOM 1423 O O . LEU A 1 178 ? -4.875 -12.362 9.264 1.00 94.31 178 LEU A O 1
ATOM 1427 N N . LEU A 1 179 ? -3.253 -13.758 8.598 1.00 95.62 179 LEU A N 1
ATOM 1428 C CA . LEU A 1 179 ? -3.548 -14.800 9.581 1.00 95.62 179 LEU A CA 1
ATOM 1429 C C . LEU A 1 179 ? -3.336 -14.295 11.010 1.00 95.62 179 LEU A C 1
ATOM 1431 O O . LEU A 1 179 ? -4.169 -14.560 11.878 1.00 95.62 179 LEU A O 1
ATOM 1435 N N . LEU A 1 180 ? -2.270 -13.536 11.269 1.00 96.50 180 LEU A N 1
ATOM 1436 C CA . LEU A 1 180 ? -2.028 -12.930 12.578 1.00 96.50 180 LEU A CA 1
ATOM 1437 C C . LEU A 1 180 ? -3.103 -11.901 12.931 1.00 96.50 180 LEU A C 1
ATOM 1439 O O . LEU A 1 180 ? -3.610 -11.929 14.051 1.00 96.50 180 LEU A O 1
ATOM 1443 N N . LEU A 1 181 ? -3.520 -11.049 11.991 1.00 95.19 181 LEU A N 1
ATOM 1444 C CA . LEU A 1 181 ? -4.656 -10.146 12.197 1.00 95.19 181 LEU A CA 1
ATOM 1445 C C . LEU A 1 181 ? -5.928 -10.939 12.526 1.00 95.19 181 LEU A C 1
ATOM 1447 O O . LEU A 1 181 ? -6.588 -10.652 13.524 1.00 95.19 181 LEU A O 1
ATOM 1451 N N . GLN A 1 182 ? -6.222 -11.990 11.760 1.00 94.00 182 GLN A N 1
ATOM 1452 C CA . GLN A 1 182 ? -7.399 -12.834 11.951 1.00 94.00 182 GLN A CA 1
ATOM 1453 C C . GLN A 1 182 ? -7.431 -13.502 13.336 1.00 94.00 182 GLN A C 1
ATOM 1455 O O . GLN A 1 182 ? -8.470 -13.547 14.000 1.00 94.00 182 GLN A O 1
ATOM 1460 N N . HIS A 1 183 ? -6.290 -14.023 13.789 1.00 94.44 183 HIS A N 1
ATOM 1461 C CA . HIS A 1 183 ? -6.194 -14.752 15.052 1.00 94.44 183 HIS A CA 1
ATOM 1462 C C . HIS A 1 183 ? -6.009 -13.834 16.259 1.00 94.44 183 HIS A C 1
ATOM 1464 O O . HIS A 1 183 ? -6.345 -14.234 17.368 1.00 94.44 183 HIS A O 1
ATOM 1470 N N . LYS A 1 184 ? -5.435 -12.636 16.104 1.00 96.50 184 LYS A N 1
ATOM 1471 C CA . LYS A 1 184 ? -5.003 -11.829 17.256 1.00 96.50 184 LYS A CA 1
ATOM 1472 C C . LYS A 1 184 ? -5.809 -10.558 17.471 1.00 96.50 184 LYS A C 1
ATOM 1474 O O . LYS A 1 184 ? -5.861 -10.105 18.613 1.00 96.50 184 LYS A O 1
ATOM 1479 N N . LEU A 1 185 ? -6.424 -9.986 16.431 1.00 94.81 185 LEU A N 1
ATOM 1480 C CA . LEU A 1 185 ? -7.055 -8.659 16.499 1.00 94.81 185 LEU A CA 1
ATOM 1481 C C . LEU A 1 185 ? -8.383 -8.648 17.262 1.00 94.81 185 LEU A C 1
ATOM 1483 O O . LEU A 1 185 ? -8.754 -7.610 17.797 1.00 94.81 185 LEU A O 1
ATOM 1487 N N . GLY A 1 186 ? -9.085 -9.781 17.322 1.00 93.19 186 GLY A N 1
ATOM 1488 C CA . GLY A 1 186 ? -10.429 -9.858 17.896 1.00 93.19 186 GLY A CA 1
ATOM 1489 C C . GLY A 1 186 ? -11.499 -9.200 17.016 1.00 93.19 186 GLY A C 1
ATOM 1490 O O . GLY A 1 186 ? -11.191 -8.397 16.133 1.00 93.19 186 GLY A O 1
ATOM 1491 N N . ALA A 1 187 ? -12.767 -9.543 17.236 1.00 91.25 187 ALA A N 1
ATOM 1492 C CA . ALA A 1 187 ? -13.910 -8.987 16.511 1.00 91.25 187 ALA A CA 1
ATOM 1493 C C . ALA A 1 187 ? -14.365 -7.631 17.083 1.00 91.25 187 ALA A C 1
ATOM 1495 O O . ALA A 1 187 ? -14.688 -6.713 16.325 1.00 91.25 187 ALA A O 1
ATOM 1496 N N . THR A 1 188 ? -14.340 -7.482 18.408 1.00 91.00 188 THR A N 1
ATOM 1497 C CA . THR A 1 188 ? -14.783 -6.294 19.153 1.00 91.00 188 THR A CA 1
ATOM 1498 C C . THR A 1 188 ? -13.616 -5.660 19.917 1.00 91.00 188 THR A C 1
ATOM 1500 O O . THR A 1 188 ? -12.530 -6.228 19.992 1.00 91.00 188 THR A O 1
ATOM 1503 N N . GLY A 1 189 ? -13.787 -4.427 20.416 1.00 90.62 189 GLY A N 1
ATOM 1504 C CA . GLY A 1 189 ? -12.766 -3.758 21.244 1.00 90.62 189 GLY A CA 1
ATOM 1505 C C . GLY A 1 189 ? -11.393 -3.587 20.571 1.00 90.62 189 GLY A C 1
ATOM 1506 O O . GLY A 1 189 ? -10.363 -3.601 21.236 1.00 90.62 189 GLY A O 1
ATOM 1507 N N . ASN A 1 190 ? -11.359 -3.483 19.240 1.00 94.69 190 ASN A N 1
ATOM 1508 C CA . ASN A 1 190 ? -10.125 -3.541 18.450 1.00 94.69 190 ASN A CA 1
ATOM 1509 C C . ASN A 1 190 ? -9.758 -2.219 17.759 1.00 94.69 190 ASN A C 1
ATOM 1511 O O . ASN A 1 190 ? -8.833 -2.191 16.950 1.00 94.69 190 ASN A O 1
ATOM 1515 N N . SER A 1 191 ? -10.458 -1.121 18.057 1.00 95.44 191 SER A N 1
ATOM 1516 C CA . SER A 1 191 ? -10.230 0.178 17.409 1.00 95.44 191 SER A CA 1
ATOM 1517 C C . SER A 1 191 ? -8.812 0.688 17.652 1.00 95.44 191 SER A C 1
ATOM 1519 O O . SER A 1 191 ? -8.141 1.096 16.705 1.00 95.44 191 SER A O 1
ATOM 1521 N N . VAL A 1 192 ? -8.324 0.611 18.896 1.00 97.06 192 VAL A N 1
ATOM 1522 C CA . VAL A 1 192 ? -6.949 1.019 19.215 1.00 97.06 192 VAL A CA 1
ATOM 1523 C C . VAL A 1 192 ? -5.941 0.109 18.513 1.00 97.06 192 VAL A C 1
ATOM 1525 O O . VAL A 1 192 ? -5.015 0.598 17.878 1.00 97.06 192 VAL A O 1
ATOM 1528 N N . HIS A 1 193 ? -6.147 -1.206 18.536 1.00 97.56 193 HIS A N 1
ATOM 1529 C CA . HIS A 1 193 ? -5.268 -2.176 17.876 1.00 97.56 193 HIS A CA 1
ATOM 1530 C C . HIS A 1 193 ? -5.162 -1.933 16.359 1.00 97.56 193 HIS A C 1
ATOM 1532 O O . HIS A 1 193 ? -4.062 -1.925 15.809 1.00 97.56 193 HIS A O 1
ATOM 1538 N N . LYS A 1 194 ? -6.293 -1.644 15.700 1.00 97.12 194 LYS A N 1
ATOM 1539 C CA . LYS A 1 194 ? -6.359 -1.247 14.284 1.00 97.12 194 LYS A CA 1
ATOM 1540 C C . LYS A 1 194 ? -5.602 0.050 14.005 1.00 97.12 194 LYS A C 1
ATOM 1542 O O . LYS A 1 194 ? -4.888 0.115 13.010 1.00 97.12 194 LYS A O 1
ATOM 1547 N N . ALA A 1 195 ? -5.728 1.057 14.872 1.00 98.19 195 ALA A N 1
ATOM 1548 C CA . ALA A 1 195 ? -4.988 2.311 14.732 1.00 98.19 195 ALA A CA 1
ATOM 1549 C C . ALA A 1 195 ? -3.475 2.083 14.841 1.00 98.19 195 ALA A C 1
ATOM 1551 O O . ALA A 1 195 ? -2.725 2.570 14.005 1.00 98.19 195 ALA A O 1
ATOM 1552 N N . TYR A 1 196 ? -3.028 1.285 15.814 1.00 98.62 196 TYR A N 1
ATOM 1553 C CA . TYR A 1 196 ? -1.613 0.936 15.956 1.00 98.62 196 TYR A CA 1
ATOM 1554 C C . TYR A 1 196 ? -1.084 0.154 14.752 1.00 98.62 196 TYR A C 1
ATOM 1556 O O . TYR A 1 196 ? -0.001 0.471 14.275 1.00 98.62 196 TYR A O 1
ATOM 1564 N N . PHE A 1 197 ? -1.845 -0.814 14.227 1.00 98.50 197 PHE A N 1
ATOM 1565 C CA . PHE A 1 197 ? -1.486 -1.500 12.982 1.00 98.50 197 PHE A CA 1
ATOM 1566 C C . PHE A 1 197 ? -1.337 -0.513 11.822 1.00 98.50 197 PHE A C 1
ATOM 1568 O O . PHE A 1 197 ? -0.307 -0.507 11.157 1.00 98.50 197 PHE A O 1
ATOM 1575 N N . ALA A 1 198 ? -2.334 0.355 11.623 1.00 98.25 198 ALA A N 1
ATOM 1576 C CA . ALA A 1 198 ? -2.337 1.341 10.550 1.00 98.25 198 ALA A CA 1
ATOM 1577 C C . ALA A 1 198 ? -1.134 2.293 10.629 1.00 98.25 198 ALA A C 1
ATOM 1579 O O . ALA A 1 198 ? -0.477 2.532 9.621 1.00 98.25 198 ALA A O 1
ATOM 1580 N N . VAL A 1 199 ? -0.813 2.783 11.832 1.00 98.44 199 VAL A N 1
ATOM 1581 C CA . VAL A 1 199 ? 0.373 3.615 12.085 1.00 98.44 199 VAL A CA 1
ATOM 1582 C C . VAL A 1 199 ? 1.660 2.833 11.847 1.00 98.44 199 VAL A C 1
ATOM 1584 O O . VAL A 1 199 ? 2.567 3.351 11.210 1.00 98.44 199 VAL A O 1
ATOM 1587 N N . GLY A 1 200 ? 1.737 1.580 12.303 1.00 98.31 200 GLY A N 1
ATOM 1588 C CA . GLY A 1 200 ? 2.886 0.712 12.051 1.00 98.31 200 GLY A CA 1
ATOM 1589 C C . GLY A 1 200 ? 3.170 0.549 10.562 1.00 98.31 200 GLY A C 1
ATOM 1590 O O . GLY A 1 200 ? 4.318 0.650 10.149 1.00 98.31 200 GLY A O 1
ATOM 1591 N N . VAL A 1 201 ? 2.123 0.375 9.753 1.00 97.88 201 VAL A N 1
ATOM 1592 C CA . VAL A 1 201 ? 2.247 0.286 8.296 1.00 97.88 201 VAL A CA 1
ATOM 1593 C C . VAL A 1 201 ? 2.860 1.562 7.708 1.00 97.88 201 VAL A C 1
ATOM 1595 O O . VAL A 1 201 ? 3.827 1.460 6.974 1.00 97.88 201 VAL A O 1
ATOM 1598 N N . ILE A 1 202 ? 2.395 2.768 8.047 1.00 97.19 202 ILE A N 1
ATOM 1599 C CA . ILE A 1 202 ? 2.972 4.012 7.474 1.00 97.19 202 ILE A CA 1
ATOM 1600 C C . ILE A 1 202 ? 4.280 4.461 8.126 1.00 97.19 202 ILE A C 1
ATOM 1602 O O . ILE A 1 202 ? 4.934 5.371 7.616 1.00 97.19 202 ILE A O 1
ATOM 1606 N N . LEU A 1 203 ? 4.677 3.844 9.240 1.00 98.00 203 LEU A N 1
ATOM 1607 C CA . LEU A 1 203 ? 5.846 4.261 10.007 1.00 98.00 203 LEU A CA 1
ATOM 1608 C C . LEU A 1 203 ? 7.131 4.217 9.173 1.00 98.00 203 LEU A C 1
ATOM 1610 O O . LEU A 1 203 ? 7.959 5.109 9.320 1.00 98.00 203 LEU A O 1
ATOM 1614 N N . LEU A 1 204 ? 7.274 3.251 8.258 1.00 96.69 204 LEU A N 1
ATOM 1615 C CA . LEU A 1 204 ? 8.402 3.224 7.321 1.00 96.69 204 LEU A CA 1
ATOM 1616 C C . LEU A 1 204 ? 8.518 4.541 6.541 1.00 96.69 204 LEU A C 1
ATOM 1618 O O . LEU A 1 204 ? 9.590 5.131 6.505 1.00 96.69 204 LEU A O 1
ATOM 1622 N N . PHE A 1 205 ? 7.419 5.034 5.966 1.00 95.88 205 PHE A N 1
ATOM 1623 C CA . PHE A 1 205 ? 7.429 6.256 5.157 1.00 95.88 205 PHE A CA 1
ATOM 1624 C C . PHE A 1 205 ? 7.671 7.516 5.982 1.00 95.88 205 PHE A C 1
ATOM 1626 O O . PHE A 1 205 ? 8.374 8.412 5.527 1.00 95.88 205 PHE A O 1
ATOM 1633 N N . ILE A 1 206 ? 7.151 7.560 7.213 1.00 98.00 206 ILE A N 1
ATOM 1634 C CA . ILE A 1 206 ? 7.448 8.644 8.160 1.00 98.00 206 ILE A CA 1
ATOM 1635 C C . ILE A 1 206 ? 8.954 8.699 8.455 1.00 98.00 206 ILE A C 1
ATOM 1637 O O . ILE A 1 206 ? 9.523 9.780 8.556 1.00 98.00 206 ILE A O 1
ATOM 1641 N N . LEU A 1 207 ? 9.607 7.544 8.598 1.00 97.56 207 LEU A N 1
ATOM 1642 C CA . LEU A 1 207 ? 11.046 7.479 8.866 1.00 97.56 207 LEU A CA 1
ATOM 1643 C C . LEU A 1 207 ? 11.888 7.753 7.614 1.00 97.56 207 LEU A C 1
ATOM 1645 O O . LEU A 1 207 ? 12.951 8.359 7.718 1.00 97.56 207 LEU A O 1
ATOM 1649 N N . LEU A 1 208 ? 11.419 7.329 6.439 1.00 95.88 208 LEU A N 1
ATOM 1650 C CA . LEU A 1 208 ? 12.117 7.543 5.174 1.00 95.88 208 LEU A CA 1
ATOM 1651 C C . LEU A 1 208 ? 12.069 8.999 4.705 1.00 95.88 208 LEU A C 1
ATOM 1653 O O . LEU A 1 208 ? 13.029 9.448 4.093 1.00 95.88 208 LEU A O 1
ATOM 1657 N N . GLY A 1 209 ? 11.013 9.763 4.992 1.00 96.75 209 GLY A N 1
ATOM 1658 C CA . GLY A 1 209 ? 10.890 11.126 4.464 1.00 96.75 209 GLY A CA 1
ATOM 1659 C C . GLY A 1 209 ? 12.085 12.044 4.778 1.00 96.75 209 GLY A C 1
ATOM 1660 O O . GLY A 1 209 ? 12.672 12.572 3.834 1.00 96.75 209 GLY A O 1
ATOM 1661 N N . PRO A 1 210 ? 12.536 12.194 6.041 1.00 97.25 210 PRO A N 1
ATOM 1662 C CA . PRO A 1 210 ? 13.718 1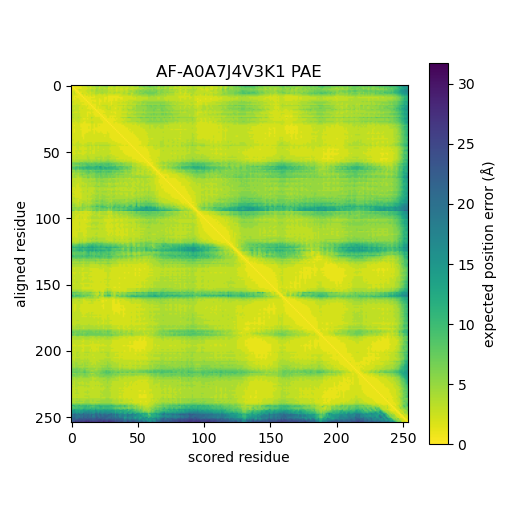2.999 6.352 1.00 97.25 210 PRO A CA 1
ATOM 1663 C C . PRO A 1 210 ? 15.005 12.431 5.741 1.00 97.25 210 PRO A C 1
ATOM 1665 O O . PRO A 1 210 ? 15.886 13.187 5.346 1.00 97.25 210 PRO A O 1
ATOM 1668 N N . ILE A 1 211 ? 15.110 11.101 5.621 1.00 96.69 211 ILE A N 1
ATOM 1669 C CA . ILE A 1 211 ? 16.251 10.434 4.975 1.00 96.69 211 ILE A CA 1
ATOM 1670 C C . ILE A 1 211 ? 16.302 10.831 3.493 1.00 96.69 211 ILE A C 1
ATOM 1672 O O . ILE A 1 211 ? 17.342 11.260 3.006 1.00 96.69 211 ILE A O 1
ATOM 1676 N N . HIS A 1 212 ? 15.180 10.767 2.778 1.00 94.56 212 HIS A N 1
ATOM 1677 C CA . HIS A 1 212 ? 15.111 11.188 1.378 1.00 94.56 212 HIS A CA 1
ATOM 1678 C C . HIS A 1 212 ? 15.360 12.690 1.191 1.00 94.56 212 HIS A C 1
ATOM 1680 O O . HIS A 1 212 ? 15.947 13.084 0.186 1.00 94.56 212 HIS A O 1
ATOM 1686 N N . GLU A 1 213 ? 14.967 13.535 2.142 1.00 96.88 213 GLU A N 1
ATOM 1687 C CA . GLU A 1 213 ? 15.290 14.963 2.071 1.00 96.88 213 GLU A CA 1
ATOM 1688 C C . GLU A 1 213 ? 16.796 15.211 2.205 1.00 96.88 213 GLU A C 1
ATOM 1690 O O . GLU A 1 213 ? 17.375 15.922 1.387 1.00 96.88 213 GLU A O 1
ATOM 1695 N N . VAL A 1 214 ? 17.439 14.580 3.192 1.00 96.81 214 VAL A N 1
ATOM 1696 C CA . VAL A 1 214 ? 18.872 14.762 3.469 1.00 96.81 214 VAL A CA 1
ATOM 1697 C C . VAL A 1 214 ? 19.753 14.137 2.389 1.00 96.81 214 VAL A C 1
ATOM 1699 O O . VAL A 1 214 ? 20.734 14.749 1.976 1.00 96.81 214 VAL A O 1
ATOM 1702 N N . PHE A 1 215 ? 19.427 12.923 1.938 1.00 95.94 215 PHE A N 1
ATOM 1703 C CA . PHE A 1 215 ? 20.307 12.144 1.062 1.00 95.94 215 PHE A CA 1
ATOM 1704 C C . PHE A 1 215 ? 19.932 12.214 -0.421 1.00 95.94 215 PHE A C 1
ATOM 1706 O O . PHE A 1 215 ? 20.814 12.066 -1.261 1.00 95.94 215 PHE A O 1
ATOM 1713 N N . ASN A 1 216 ? 18.661 12.468 -0.751 1.00 93.12 216 ASN A N 1
ATOM 1714 C CA . ASN A 1 216 ? 18.160 12.448 -2.133 1.00 93.12 216 ASN A CA 1
ATOM 1715 C C . ASN A 1 216 ? 17.633 13.816 -2.608 1.00 93.12 216 ASN A C 1
ATOM 1717 O O . ASN A 1 216 ? 17.101 13.917 -3.710 1.00 93.12 216 ASN A O 1
ATOM 1721 N N . GLY A 1 217 ? 17.751 14.869 -1.789 1.00 93.25 217 GLY A N 1
ATOM 1722 C CA . GLY A 1 217 ? 17.354 16.233 -2.156 1.00 93.25 217 GLY A CA 1
ATOM 1723 C C . GLY A 1 217 ? 15.843 16.444 -2.307 1.00 93.25 217 GLY A C 1
ATOM 1724 O O . GLY A 1 217 ? 15.420 17.443 -2.889 1.00 93.25 217 GLY A O 1
ATOM 1725 N N . MET A 1 218 ? 15.013 15.528 -1.795 1.00 93.75 218 MET A N 1
ATOM 1726 C CA . MET A 1 218 ? 13.550 15.634 -1.852 1.00 93.75 218 MET A CA 1
ATOM 1727 C C . MET A 1 218 ? 13.044 16.635 -0.800 1.00 93.75 218 MET A C 1
ATOM 1729 O O . MET A 1 218 ? 12.601 16.255 0.285 1.00 93.75 218 MET A O 1
ATOM 1733 N N . LEU A 1 219 ? 13.162 17.929 -1.111 1.00 96.44 219 LEU A N 1
ATOM 1734 C CA . LEU A 1 219 ? 12.822 19.031 -0.204 1.00 96.44 219 LEU A CA 1
ATOM 1735 C C . LEU A 1 219 ? 11.381 18.934 0.323 1.00 96.44 219 LEU A C 1
ATOM 1737 O O . LEU A 1 219 ? 10.440 18.698 -0.434 1.00 96.44 219 LEU A O 1
ATOM 1741 N N . GLY A 1 220 ? 11.205 19.162 1.629 1.00 96.06 220 GLY A N 1
ATOM 1742 C CA . GLY A 1 220 ? 9.900 19.179 2.295 1.00 96.06 220 GLY A CA 1
ATOM 1743 C C . GLY A 1 220 ? 9.409 17.823 2.813 1.00 96.06 220 GLY A C 1
ATOM 1744 O O . GLY A 1 220 ? 8.404 17.776 3.530 1.00 96.06 220 GLY A O 1
ATOM 1745 N N . MET A 1 221 ? 10.109 16.720 2.532 1.00 97.19 221 MET A N 1
ATOM 1746 C CA . MET A 1 221 ? 9.701 15.384 2.987 1.00 97.19 221 MET A CA 1
ATOM 1747 C C . MET A 1 221 ? 9.729 15.219 4.516 1.00 97.19 221 MET A C 1
ATOM 1749 O O . MET A 1 221 ? 8.952 14.435 5.070 1.00 97.19 221 MET A O 1
ATOM 1753 N N . SER A 1 222 ? 10.536 16.002 5.232 1.00 97.31 222 SER A N 1
ATOM 1754 C CA . SER A 1 222 ? 10.523 16.081 6.697 1.00 97.31 222 SER A CA 1
ATOM 1755 C C . SER A 1 222 ? 9.222 16.691 7.212 1.00 97.31 222 SER A C 1
ATOM 1757 O O . SER A 1 222 ? 8.637 16.175 8.163 1.00 97.31 222 SER A O 1
ATOM 1759 N N . VAL A 1 223 ? 8.715 17.742 6.557 1.00 97.94 223 VAL A N 1
ATOM 1760 C CA . VAL A 1 223 ? 7.428 18.368 6.910 1.00 97.94 223 VAL A CA 1
ATOM 1761 C C . VAL A 1 223 ? 6.282 17.388 6.676 1.00 97.94 223 VAL A C 1
ATOM 1763 O O . VAL A 1 223 ? 5.429 17.225 7.549 1.00 97.94 223 VAL A O 1
ATOM 1766 N N . VAL A 1 224 ? 6.295 16.679 5.542 1.00 97.44 224 VAL A N 1
ATOM 1767 C CA . VAL A 1 224 ? 5.329 15.607 5.246 1.00 97.44 224 VAL A CA 1
ATOM 1768 C C . VAL A 1 224 ? 5.363 14.539 6.342 1.00 97.44 224 VAL A C 1
ATOM 1770 O O . VAL A 1 224 ? 4.320 14.162 6.878 1.00 97.44 224 VAL A O 1
ATOM 1773 N N . SER A 1 225 ? 6.558 14.109 6.745 1.00 98.00 225 SER A N 1
ATOM 1774 C CA . SER A 1 225 ? 6.749 13.088 7.783 1.00 98.00 225 SER A CA 1
ATOM 1775 C C . SER A 1 225 ? 6.236 13.531 9.147 1.00 98.00 225 SER A C 1
ATOM 1777 O O . SER A 1 225 ? 5.546 12.768 9.823 1.00 98.00 225 SER A O 1
ATOM 1779 N N . ILE A 1 226 ? 6.495 14.783 9.533 1.00 98.31 226 ILE A N 1
ATOM 1780 C CA . ILE A 1 226 ? 5.942 15.380 10.755 1.00 98.31 226 ILE A CA 1
ATOM 1781 C C . ILE A 1 226 ? 4.412 15.420 10.676 1.00 98.31 226 ILE A C 1
ATOM 1783 O O . ILE A 1 226 ? 3.744 15.017 11.628 1.00 98.31 226 ILE A O 1
ATOM 1787 N N . GLY A 1 227 ? 3.842 15.834 9.541 1.00 98.38 227 GLY A N 1
ATOM 1788 C CA . GLY A 1 227 ? 2.395 15.845 9.323 1.00 98.38 227 GLY A CA 1
ATOM 1789 C C . GLY A 1 227 ? 1.761 14.463 9.512 1.00 98.38 227 GLY A C 1
ATOM 1790 O O . GLY A 1 227 ? 0.793 14.321 10.263 1.00 98.38 227 GLY A O 1
ATOM 1791 N N . PHE A 1 228 ? 2.347 13.423 8.913 1.00 97.56 228 PHE A N 1
ATOM 1792 C CA . PHE A 1 228 ? 1.886 12.042 9.086 1.00 97.56 228 PHE A CA 1
ATOM 1793 C C . PHE A 1 228 ? 2.110 11.502 10.506 1.00 97.56 228 PHE A C 1
ATOM 1795 O O . PHE A 1 228 ? 1.278 10.736 11.002 1.00 97.56 228 PHE A O 1
ATOM 1802 N N . ALA A 1 229 ? 3.174 11.916 11.200 1.00 98.31 229 ALA A N 1
ATOM 1803 C CA . ALA A 1 229 ? 3.398 11.567 12.602 1.00 98.31 229 ALA A CA 1
ATOM 1804 C C . ALA A 1 229 ? 2.324 12.186 13.514 1.00 98.31 229 ALA A C 1
ATOM 1806 O O . ALA A 1 229 ? 1.719 11.485 14.327 1.00 98.31 229 ALA A O 1
ATOM 1807 N N . VAL A 1 230 ? 2.014 13.473 13.331 1.00 98.56 230 VAL A N 1
ATOM 1808 C CA . VAL A 1 230 ? 0.936 14.168 14.054 1.00 98.56 230 VAL A CA 1
ATOM 1809 C C . VAL A 1 230 ? -0.413 13.505 13.767 1.00 98.56 230 VAL A C 1
ATOM 1811 O O . VAL A 1 230 ? -1.137 13.149 14.699 1.00 98.56 230 VAL A O 1
ATOM 1814 N N . PHE A 1 231 ? -0.722 13.247 12.493 1.00 97.88 231 PHE A N 1
ATOM 1815 C CA . PHE A 1 231 ? -1.931 12.528 12.090 1.00 97.88 231 PHE A CA 1
ATOM 1816 C C . PHE A 1 231 ? -2.034 11.147 12.759 1.00 97.88 231 PHE A C 1
ATOM 1818 O O . PHE A 1 231 ? -3.100 10.777 13.254 1.00 97.88 231 PHE A O 1
ATOM 1825 N N . SER A 1 232 ? -0.928 10.405 12.840 1.00 98.06 232 SER A N 1
ATOM 1826 C CA . SER A 1 232 ? -0.859 9.089 13.489 1.00 98.06 232 SER A CA 1
ATOM 1827 C C . SER A 1 232 ? -1.193 9.155 14.981 1.00 98.06 232 SER A C 1
ATOM 1829 O O . SER A 1 232 ? -1.970 8.340 15.488 1.00 98.06 232 SER A O 1
ATOM 1831 N N . LEU A 1 233 ? -0.658 10.154 15.689 1.00 98.19 233 LEU A N 1
ATOM 1832 C CA . LEU A 1 233 ? -0.962 10.386 17.103 1.00 98.19 233 LEU A CA 1
ATOM 1833 C C . LEU A 1 233 ? -2.438 10.750 17.306 1.00 98.19 233 LEU A C 1
ATOM 1835 O O . LEU A 1 233 ? -3.094 10.205 18.199 1.00 98.19 233 LEU A O 1
ATOM 1839 N N . MET A 1 234 ? -2.985 11.612 16.443 1.00 98.38 234 MET A N 1
ATOM 1840 C CA . MET A 1 234 ? -4.401 11.991 16.467 1.00 98.38 234 MET A CA 1
ATOM 1841 C C . MET A 1 234 ? -5.316 10.790 16.211 1.00 98.38 234 MET A C 1
ATOM 1843 O O . MET A 1 234 ? -6.291 10.598 16.939 1.00 98.38 234 MET A O 1
ATOM 1847 N N . LEU A 1 235 ? -4.981 9.942 15.234 1.00 97.94 235 LEU A N 1
ATOM 1848 C CA . LEU A 1 235 ? -5.721 8.721 14.918 1.00 97.94 235 LEU A CA 1
ATOM 1849 C C . LEU A 1 235 ? -5.771 7.768 16.122 1.00 97.94 235 LEU A C 1
ATOM 1851 O O . LEU A 1 235 ? -6.842 7.266 16.472 1.00 97.94 235 LEU A O 1
ATOM 1855 N N . ILE A 1 236 ? -4.634 7.550 16.793 1.00 97.88 236 ILE A N 1
ATOM 1856 C CA . ILE A 1 236 ? -4.565 6.719 18.005 1.00 97.88 236 ILE A CA 1
ATOM 1857 C C . ILE A 1 236 ? -5.406 7.329 19.134 1.00 97.88 236 ILE A C 1
ATOM 1859 O O . ILE A 1 236 ? -6.183 6.615 19.775 1.00 97.88 236 ILE A O 1
ATOM 1863 N N . GLY A 1 237 ? -5.292 8.639 19.375 1.00 97.19 237 GLY A N 1
ATOM 1864 C CA . GLY A 1 237 ? -6.081 9.342 20.392 1.00 97.19 237 GLY A CA 1
ATOM 1865 C C . GLY A 1 237 ? -7.588 9.243 20.136 1.00 97.19 237 GLY A C 1
ATOM 1866 O O . GLY A 1 237 ? -8.372 8.948 21.047 1.00 97.19 237 GLY A O 1
ATOM 1867 N N . ARG A 1 238 ? -7.997 9.391 18.872 1.00 95.69 238 ARG A N 1
ATOM 1868 C CA . ARG A 1 238 ? -9.389 9.242 18.444 1.00 95.69 238 ARG A CA 1
ATOM 1869 C C . ARG A 1 238 ? -9.893 7.814 18.656 1.00 95.69 238 ARG A C 1
ATOM 1871 O O . ARG A 1 238 ? -10.963 7.627 19.233 1.00 95.69 238 ARG A O 1
ATOM 1878 N N . ALA A 1 239 ? -9.104 6.810 18.272 1.00 95.62 239 ALA A N 1
ATOM 1879 C CA . ALA A 1 239 ? -9.447 5.403 18.463 1.00 95.62 239 ALA A CA 1
ATOM 1880 C C . ALA A 1 239 ? -9.615 5.030 19.947 1.00 95.62 239 ALA A C 1
ATOM 1882 O O . ALA A 1 239 ? -10.565 4.324 20.291 1.00 95.62 239 ALA A O 1
ATOM 1883 N N . ARG A 1 240 ? -8.744 5.546 20.830 1.00 95.31 240 ARG A N 1
ATOM 1884 C CA . ARG A 1 240 ? -8.861 5.367 22.290 1.00 95.31 240 ARG A CA 1
ATOM 1885 C C . ARG A 1 240 ? -10.150 5.974 22.832 1.00 95.31 240 ARG A C 1
ATOM 1887 O O . ARG A 1 240 ? -10.849 5.323 23.598 1.00 95.31 240 ARG A O 1
ATOM 1894 N N . SER A 1 241 ? -10.485 7.186 22.391 1.00 91.94 241 SER A N 1
ATOM 1895 C CA . SER A 1 241 ? -11.693 7.894 22.832 1.00 91.94 241 SER A CA 1
ATOM 1896 C C . SER A 1 241 ? -12.964 7.096 22.524 1.00 91.94 241 SER A C 1
ATOM 1898 O O . SER A 1 241 ? -13.822 6.940 23.391 1.00 91.94 241 SER A O 1
ATOM 1900 N N . TYR A 1 242 ? -13.063 6.527 21.318 1.00 87.88 242 TYR A N 1
ATOM 1901 C CA . TYR A 1 242 ? -14.204 5.693 20.935 1.00 87.88 242 TYR A CA 1
ATOM 1902 C C . TYR A 1 242 ? -14.293 4.394 21.733 1.00 87.88 242 TYR A C 1
ATOM 1904 O O . TYR A 1 242 ? -15.383 3.982 22.121 1.00 87.88 242 TYR A O 1
ATOM 1912 N N . GLU A 1 243 ? -13.160 3.736 21.976 1.00 87.31 243 GLU A N 1
ATOM 1913 C CA . GLU A 1 243 ? -13.153 2.479 22.718 1.00 87.31 243 GLU A CA 1
ATOM 1914 C C . GLU A 1 243 ? -13.529 2.686 24.194 1.00 87.31 243 GLU A C 1
ATOM 1916 O O . GLU A 1 243 ? -14.286 1.892 24.750 1.00 87.31 243 GLU A O 1
ATOM 1921 N N . SER A 1 244 ? -13.074 3.783 24.809 1.00 87.62 244 SER A N 1
ATOM 1922 C CA . SER A 1 244 ? -13.475 4.170 26.167 1.00 87.62 244 SER A CA 1
ATOM 1923 C C . SER A 1 244 ? -14.965 4.504 26.258 1.00 87.62 244 SER A C 1
ATOM 1925 O O . SER A 1 244 ? -15.637 4.026 27.171 1.00 87.62 244 SER A O 1
ATOM 1927 N N . ALA A 1 245 ? -15.504 5.267 25.299 1.00 84.75 245 ALA A N 1
ATOM 1928 C CA . ALA A 1 245 ? -16.928 5.604 25.262 1.00 84.75 245 ALA A CA 1
ATOM 1929 C C . ALA A 1 245 ? -17.815 4.352 25.134 1.00 84.75 245 ALA A C 1
ATOM 1931 O O . ALA A 1 245 ? -18.809 4.223 25.847 1.00 84.75 245 ALA A O 1
ATOM 1932 N N . ALA A 1 246 ? -17.419 3.397 24.286 1.00 81.31 246 ALA A N 1
ATOM 1933 C CA . ALA A 1 246 ? -18.131 2.132 24.127 1.00 81.31 246 ALA A CA 1
ATOM 1934 C C . ALA A 1 246 ? -18.124 1.288 25.416 1.00 81.31 246 ALA A C 1
ATOM 1936 O O . ALA A 1 246 ? -19.150 0.723 25.784 1.00 81.31 246 ALA A O 1
ATOM 1937 N N . LYS A 1 247 ? -16.994 1.231 26.138 1.00 78.56 247 LYS A N 1
ATOM 1938 C CA . LYS 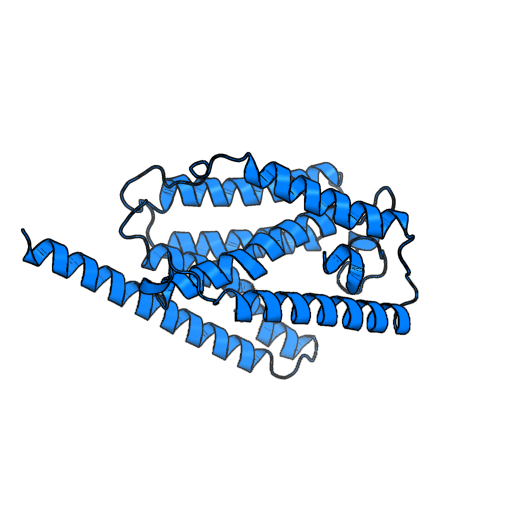A 1 247 ? -16.903 0.523 27.430 1.00 78.56 247 LYS A CA 1
ATOM 1939 C C . LYS A 1 247 ? -17.774 1.176 28.508 1.00 78.56 247 LYS A C 1
ATOM 1941 O O . LYS A 1 247 ? -18.438 0.466 29.256 1.00 78.56 247 LYS A O 1
ATOM 1946 N N . GLY A 1 248 ? -17.804 2.510 28.562 1.00 72.44 248 GLY A N 1
ATOM 1947 C CA . GLY A 1 248 ? -18.629 3.255 29.518 1.00 72.44 248 GLY A CA 1
ATOM 1948 C C . GLY A 1 248 ? -20.133 3.018 29.337 1.00 72.44 248 GLY A C 1
ATOM 1949 O O . GLY A 1 248 ? -20.842 2.847 30.323 1.00 72.44 248 GLY A O 1
ATOM 1950 N N . GLN A 1 249 ? -20.611 2.930 28.090 1.00 70.94 249 GLN A N 1
ATOM 1951 C CA . GLN A 1 249 ? -22.021 2.635 27.798 1.00 70.94 249 GLN A CA 1
ATOM 1952 C C . GLN A 1 249 ? -22.444 1.243 28.282 1.00 70.94 249 GLN A C 1
ATOM 1954 O O . GLN A 1 249 ? -23.509 1.110 28.880 1.00 70.94 249 GLN A O 1
ATOM 1959 N N . VAL A 1 250 ? -21.598 0.225 28.087 1.00 71.50 250 VAL A N 1
ATOM 1960 C CA . VAL A 1 250 ? -21.876 -1.145 28.553 1.00 71.50 250 VAL A CA 1
ATOM 1961 C C . VAL A 1 250 ? -21.974 -1.203 30.080 1.00 71.50 250 VAL A C 1
ATOM 1963 O O . VAL A 1 250 ? -22.878 -1.844 30.601 1.00 71.50 250 VAL A O 1
ATOM 1966 N N . LEU A 1 251 ? -21.095 -0.497 30.798 1.00 65.75 251 LEU A N 1
ATOM 1967 C CA . LEU A 1 251 ? -21.120 -0.450 32.266 1.00 65.75 251 LEU A CA 1
ATOM 1968 C C . LEU A 1 251 ? -22.326 0.314 32.829 1.00 65.75 251 LEU A C 1
ATOM 1970 O O . LEU A 1 251 ? -22.771 0.001 33.921 1.00 65.75 251 LEU A O 1
ATOM 1974 N N . SER A 1 252 ? -22.858 1.304 32.106 1.00 64.69 252 SER A N 1
ATOM 1975 C CA . SER A 1 252 ? -24.063 2.038 32.529 1.00 64.69 252 SER A CA 1
ATOM 1976 C C . SER A 1 252 ? -25.378 1.278 32.307 1.00 64.69 252 SER A C 1
ATOM 1978 O O . SER A 1 252 ? -26.420 1.715 32.786 1.00 64.69 252 SER A O 1
ATOM 1980 N N . GLN A 1 253 ? -25.340 0.183 31.541 1.00 58.69 253 GLN A N 1
ATOM 1981 C CA . GLN A 1 253 ? -26.497 -0.657 31.207 1.00 58.69 253 GLN A CA 1
ATOM 1982 C C . GLN A 1 253 ? -26.525 -1.989 31.981 1.00 58.69 253 GLN A C 1
ATOM 1984 O O . GLN A 1 253 ? -27.469 -2.757 31.799 1.00 58.69 253 GLN A O 1
ATOM 1989 N N . ALA A 1 254 ? -25.502 -2.265 32.796 1.00 56.66 254 ALA A N 1
ATOM 1990 C CA . ALA A 1 254 ? -25.367 -3.453 33.640 1.00 56.66 254 ALA A CA 1
ATOM 1991 C C . ALA A 1 254 ? -25.657 -3.107 35.105 1.00 56.66 254 ALA A C 1
ATOM 1993 O O . ALA A 1 254 ? -26.234 -3.975 35.795 1.00 56.66 254 ALA A O 1
#

Foldseek 3Di:
DLCLAQQVVQQQLVRPLCVCLSPQCADPSGSVLVVLLVVLVCVVPVPPLVLLLVCLQCVVCNPPDPDDPVVVVVVVVVVVVVSVVSNVVCVVPDPDDDDPVSVVVVVVVVVVVVVVVVVDDPCPLAAPAAAAPDDLQVLLVLLQCLQVVSVCLSNVSPVVDRSVVSSVVNVCSSVVSSVCCNHGQHRPLRSLSSLSNSCSNCVVQLVCQVVCCVPVVPPCSPVVSVVSVVSSVVSNVSSVVVSVVVVVVVVVVD

Radius of gyration: 20.49 Å; Cα contacts (8 Å, |Δi|>4): 271; chains: 1; bounding box: 47×38×61 Å

pLDDT: mean 92.98, std 6.2, range [56.66, 98.62]

Sequence (254 aa):
IEEGIAVKSFFDPAWVDLGALGEYGRLFEVNWVWSVWLTIFHSMISISLPILMLGLWYPRLRNESILTKGQFRLVGYLFVIDIAFCAFLFISIQDYVPPLIQYSLSFVIVYLLIQLARRVPKDIVSARHHMPSWGPMKFLALGFLTLTGSFIFASSAPEPLPFPLAILVLMVMSAGSLLLLQHKLGATGNSVHKAYFAVGVILLFILLGPIHEVFNGMLGMSVVSIGFAVFSLMLIGRARSYESAAKGQVLSQA

Nearest PDB structures (foldseek):
  8sg4-assembly1_A  TM=3.234E-01  e=3.631E+00  Saccharomyces cerevisiae
  4o93-assembly1_B  TM=2.974E-01  e=2.878E+00  Thermus thermophilus HB27
  8if8-assembly1_C  TM=1.768E-01  e=7.637E+00  Mycobacterium tuberculosis H37Rv

Mean predicted aligned error: 4.64 Å

Secondary structure (DSSP, 8-state):
-HHHHTS-TTT-TT-TTTGGGGTTTEETTEEHHHHHHHHHHIIIIIIIHHHHHHHHH-GGGGGS-SS-HHHHHHHHHHHHHHHHHHHHHHHHH-S----HHHHHHHHHHHHHHHHHHTTS-TTTT--SSSS-SS-HHHHHHHHHHHHHHHHHHHHT--TTS-HHHHHHHHHHHHHHHHHHHHHHS-SSS-HHHHHHHHHHHHHHHHHHHHHHHHHH--TTHHHHHHHHHHHHHHHHHHHHHHHHHHHHHHHHT-